Protein AF-0000000079855474 (afdb_homodimer)

Structure (mmCIF, N/CA/C/O backbone):
data_AF-0000000079855474-model_v1
#
loop_
_entity.id
_entity.type
_entity.pdbx_description
1 polymer 'SMI1/KNR4 family protein'
#
loop_
_atom_site.group_PDB
_atom_site.id
_atom_site.type_symbol
_atom_site.label_atom_id
_atom_site.label_alt_id
_atom_site.label_comp_id
_atom_site.label_asym_id
_atom_site.label_entity_id
_atom_site.label_seq_id
_atom_site.pdbx_PDB_ins_code
_atom_site.Cartn_x
_atom_site.Cartn_y
_atom_site.Cartn_z
_atom_site.occupancy
_atom_site.B_iso_or_equiv
_atom_site.auth_seq_id
_atom_site.auth_comp_id
_atom_site.auth_asym_id
_atom_site.auth_atom_id
_atom_site.pdbx_PDB_model_num
ATOM 1 N N . MET A 1 1 ? -2.137 -2.479 -15.469 1 80.81 1 MET A N 1
ATOM 2 C CA . MET A 1 1 ? -2.5 -3.855 -15.789 1 80.81 1 MET A CA 1
ATOM 3 C C . MET A 1 1 ? -4.004 -3.984 -16 1 80.81 1 MET A C 1
ATOM 5 O O . MET A 1 1 ? -4.797 -3.471 -15.211 1 80.81 1 MET A O 1
ATOM 9 N N . ASN A 1 2 ? -4.406 -4.516 -17.141 1 87.62 2 ASN A N 1
ATOM 10 C CA . ASN A 1 2 ? -5.805 -4.824 -17.422 1 87.62 2 ASN A CA 1
ATOM 11 C C . ASN A 1 2 ? -6.152 -6.258 -17.031 1 87.62 2 ASN A C 1
ATOM 13 O O . ASN A 1 2 ? -5.77 -7.203 -17.719 1 87.62 2 ASN A O 1
ATOM 17 N N . ILE A 1 3 ? -6.941 -6.457 -15.977 1 91.62 3 ILE A N 1
ATOM 18 C CA . ILE A 1 3 ? -7.172 -7.754 -15.352 1 91.62 3 ILE A CA 1
ATOM 19 C C . ILE A 1 3 ? -8.047 -8.617 -16.266 1 91.62 3 ILE A C 1
ATOM 21 O O . ILE A 1 3 ? -7.832 -9.828 -16.375 1 91.62 3 ILE A O 1
ATOM 25 N N . GLU A 1 4 ? -9.031 -7.992 -16.812 1 88 4 GLU A N 1
ATOM 26 C CA . GLU A 1 4 ? -9.914 -8.742 -17.719 1 88 4 GLU A CA 1
ATOM 27 C C . GLU A 1 4 ? -9.141 -9.336 -18.875 1 88 4 GLU A C 1
ATOM 29 O O . GLU A 1 4 ? -9.336 -10.5 -19.234 1 88 4 GLU A O 1
ATOM 34 N N . ILE A 1 5 ? -8.297 -8.586 -19.422 1 87.69 5 ILE A N 1
ATOM 35 C CA . ILE A 1 5 ? -7.469 -9.047 -20.531 1 87.69 5 ILE A CA 1
ATOM 36 C C . ILE A 1 5 ? -6.516 -10.133 -20.047 1 87.69 5 ILE A C 1
ATOM 38 O O . ILE A 1 5 ? -6.328 -11.148 -20.719 1 87.69 5 ILE A O 1
ATOM 42 N N . LEU A 1 6 ? -5.949 -9.945 -18.875 1 92.06 6 LEU A N 1
ATOM 43 C CA . LEU A 1 6 ? -5.02 -10.914 -18.312 1 92.06 6 LEU A CA 1
ATOM 44 C C . LEU A 1 6 ? -5.719 -12.25 -18.062 1 92.06 6 LEU A C 1
ATOM 46 O O . LEU A 1 6 ? -5.176 -13.312 -18.391 1 92.06 6 LEU A O 1
ATOM 50 N N . GLU A 1 7 ? -6.91 -12.219 -17.531 1 92.25 7 GLU A N 1
ATOM 51 C CA . GLU A 1 7 ? -7.664 -13.438 -17.266 1 92.25 7 GLU A CA 1
ATOM 52 C C . GLU A 1 7 ? -7.898 -14.234 -18.547 1 92.25 7 GLU A C 1
ATOM 54 O O . GLU A 1 7 ? -7.797 -15.461 -18.562 1 92.25 7 GLU A O 1
ATOM 59 N N . LYS A 1 8 ? -8.203 -13.578 -19.625 1 89.56 8 LYS A N 1
ATOM 60 C CA . LYS A 1 8 ? -8.43 -14.219 -20.922 1 89.56 8 LYS A CA 1
ATOM 61 C C . LYS A 1 8 ? -7.137 -14.82 -21.453 1 89.56 8 LYS A C 1
ATOM 63 O O . LYS A 1 8 ? -7.137 -15.938 -21.984 1 89.56 8 LYS A O 1
ATOM 68 N N . LYS A 1 9 ? -6.059 -14.125 -21.25 1 92.12 9 LYS A N 1
ATOM 69 C CA . LYS A 1 9 ? -4.77 -14.555 -21.781 1 92.12 9 LYS A CA 1
ATOM 70 C C . LYS A 1 9 ? -4.23 -15.75 -21 1 92.12 9 LYS A C 1
ATOM 72 O O . LYS A 1 9 ? -3.469 -16.562 -21.547 1 92.12 9 LYS A O 1
ATOM 77 N N . LEU A 1 10 ? -4.559 -15.812 -19.75 1 92.19 10 LEU A N 1
ATOM 78 C CA . LEU A 1 10 ? -4.121 -16.938 -18.938 1 92.19 10 LEU A CA 1
ATOM 79 C C . LEU A 1 10 ? -4.613 -18.25 -19.516 1 92.19 10 LEU A C 1
ATOM 81 O O . LEU A 1 10 ? -3.928 -19.281 -19.422 1 92.19 10 LEU A O 1
ATOM 85 N N . GLY A 1 11 ? -5.816 -18.266 -20.062 1 87 11 GLY A N 1
ATOM 86 C CA . GLY A 1 11 ? -6.387 -19.453 -20.688 1 87 11 GLY A CA 1
ATOM 87 C C . GLY A 1 11 ? -6.734 -20.547 -19.688 1 87 11 GLY A C 1
ATOM 88 O O . GLY A 1 11 ? -6.582 -21.734 -19.984 1 87 11 GLY A O 1
ATOM 89 N N . ILE A 1 12 ? -6.969 -20.172 -18.453 1 88.81 12 ILE A N 1
ATOM 90 C CA . ILE A 1 12 ? -7.32 -21.141 -17.422 1 88.81 12 ILE A CA 1
ATOM 91 C C . ILE A 1 12 ? -8.82 -21.078 -17.141 1 88.81 12 ILE A C 1
ATOM 93 O O . ILE A 1 12 ? -9.32 -20.078 -16.641 1 88.81 12 ILE A O 1
ATOM 97 N N . ASP A 1 13 ? -9.422 -22.141 -17.5 1 84.5 13 ASP A N 1
ATOM 98 C CA . ASP A 1 13 ? -10.875 -22.172 -17.328 1 84.5 13 ASP A CA 1
ATOM 99 C C . ASP A 1 13 ? -11.266 -22.078 -15.859 1 84.5 13 ASP A C 1
ATOM 101 O O . ASP A 1 13 ? -10.688 -22.766 -15.016 1 84.5 13 ASP A O 1
ATOM 105 N N . GLY A 1 14 ? -12.133 -21.156 -15.57 1 84.5 14 GLY A N 1
ATOM 106 C CA . GLY A 1 14 ? -12.719 -21.094 -14.242 1 84.5 14 GLY A CA 1
ATOM 107 C C . GLY A 1 14 ? -11.977 -20.172 -13.305 1 84.5 14 GLY A C 1
ATOM 108 O O . GLY A 1 14 ? -12.422 -19.922 -12.18 1 84.5 14 GLY A O 1
ATOM 109 N N . PHE A 1 15 ? -10.891 -19.719 -13.742 1 92.88 15 PHE A N 1
ATOM 110 C CA . PHE A 1 15 ? -10.133 -18.859 -12.828 1 92.88 15 PHE A CA 1
ATOM 111 C C . PHE A 1 15 ? -10.523 -17.391 -13.016 1 92.88 15 PHE A C 1
ATOM 113 O O . PHE A 1 15 ? -10.602 -16.906 -14.141 1 92.88 15 PHE A O 1
ATOM 120 N N . GLN A 1 16 ? -10.805 -16.797 -11.898 1 94.5 16 GLN A N 1
ATOM 121 C CA . GLN A 1 16 ? -10.992 -15.344 -11.812 1 94.5 16 GLN A CA 1
ATOM 122 C C . GLN A 1 16 ? -10.203 -14.758 -10.656 1 94.5 16 GLN A C 1
ATOM 124 O O . GLN A 1 16 ? -10.148 -15.344 -9.57 1 94.5 16 GLN A O 1
ATOM 129 N N . TYR A 1 17 ? -9.586 -13.68 -10.945 1 96.75 17 TYR A N 1
ATOM 130 C CA . TYR A 1 17 ? -8.898 -13.008 -9.852 1 96.75 17 TYR A CA 1
ATOM 131 C C . TYR A 1 17 ? -9.883 -12.547 -8.781 1 96.75 17 TYR A C 1
ATOM 133 O O . TYR A 1 17 ? -10.984 -12.086 -9.102 1 96.75 17 TYR A O 1
ATOM 141 N N . PRO A 1 18 ? -9.469 -12.688 -7.535 1 97.25 18 PRO A N 1
ATOM 142 C CA . PRO A 1 18 ? -10.344 -12.195 -6.473 1 97.25 18 PRO A CA 1
ATOM 143 C C . PRO A 1 18 ? -10.547 -10.688 -6.523 1 97.25 18 PRO A C 1
ATOM 145 O O . PRO A 1 18 ? -9.648 -9.953 -6.965 1 97.25 18 PRO A O 1
ATOM 148 N N . ASP A 1 19 ? -11.688 -10.188 -6.004 1 97.31 19 ASP A N 1
ATOM 149 C CA . ASP A 1 19 ? -12.016 -8.766 -5.961 1 97.31 19 ASP A CA 1
ATOM 150 C C . ASP A 1 19 ? -10.961 -7.988 -5.176 1 97.31 19 ASP A C 1
ATOM 152 O O . ASP A 1 19 ? -10.672 -6.832 -5.496 1 97.31 19 ASP A O 1
ATOM 156 N N . SER A 1 20 ? -10.453 -8.594 -4.156 1 98.38 20 SER A N 1
ATOM 157 C CA . SER A 1 20 ? -9.438 -7.953 -3.328 1 98.38 20 SER A CA 1
ATOM 158 C C . SER A 1 20 ? -8.195 -7.613 -4.145 1 98.38 20 SER A C 1
ATOM 160 O O . SER A 1 20 ? -7.664 -6.504 -4.051 1 98.38 20 SER A O 1
ATOM 162 N N . PHE A 1 21 ? -7.77 -8.547 -4.992 1 98.5 21 PHE A N 1
ATOM 163 C CA . PHE A 1 21 ? -6.621 -8.32 -5.859 1 98.5 21 PHE A CA 1
ATOM 164 C C . PHE A 1 21 ? -6.918 -7.211 -6.867 1 98.5 21 PHE A C 1
ATOM 166 O O . PHE A 1 21 ? -6.102 -6.309 -7.059 1 98.5 21 PHE A O 1
ATOM 173 N N . ILE A 1 22 ? -8.039 -7.297 -7.461 1 98 22 ILE A N 1
ATOM 174 C CA . ILE A 1 22 ? -8.438 -6.312 -8.461 1 98 22 ILE A CA 1
ATOM 175 C C . ILE A 1 22 ? -8.461 -4.922 -7.832 1 98 22 ILE A C 1
ATOM 177 O O . ILE A 1 22 ? -7.988 -3.953 -8.43 1 98 22 ILE A O 1
ATOM 181 N N . LYS A 1 23 ? -8.984 -4.832 -6.621 1 98.25 23 LYS A N 1
ATOM 182 C CA . LYS A 1 23 ? -9.031 -3.559 -5.91 1 98.25 23 LYS A CA 1
ATOM 183 C C . LYS A 1 23 ? -7.633 -2.996 -5.691 1 98.25 23 LYS A C 1
ATOM 185 O O . LYS A 1 23 ? -7.398 -1.805 -5.902 1 98.25 23 LYS A O 1
ATOM 190 N N . ALA A 1 24 ? -6.699 -3.826 -5.277 1 98.31 24 ALA A N 1
ATOM 191 C CA . ALA A 1 24 ? -5.328 -3.383 -5.047 1 98.31 24 ALA A CA 1
ATOM 192 C C . ALA A 1 24 ? -4.703 -2.834 -6.328 1 98.31 24 ALA A C 1
ATOM 194 O O . ALA A 1 24 ? -3.973 -1.844 -6.297 1 98.31 24 ALA A O 1
ATOM 195 N N . ILE A 1 25 ? -4.992 -3.465 -7.469 1 98 25 ILE A N 1
ATOM 196 C CA . ILE A 1 25 ? -4.496 -3.004 -8.758 1 98 25 ILE A CA 1
ATOM 197 C C . ILE A 1 25 ? -5.094 -1.637 -9.086 1 98 25 ILE A C 1
ATOM 199 O O . ILE A 1 25 ? -4.387 -0.737 -9.547 1 98 25 ILE A O 1
ATOM 203 N N . GLU A 1 26 ? -6.344 -1.48 -8.859 1 97.62 26 GLU A N 1
ATOM 204 C CA . GLU A 1 26 ? -7.023 -0.212 -9.094 1 97.62 26 GLU A CA 1
ATOM 205 C C . GLU A 1 26 ? -6.395 0.914 -8.281 1 97.62 26 GLU A C 1
ATOM 207 O O . GLU A 1 26 ? -6.309 2.053 -8.742 1 97.62 26 GLU A O 1
ATOM 212 N N . LEU A 1 27 ? -6.02 0.602 -7.117 1 98 27 LEU A N 1
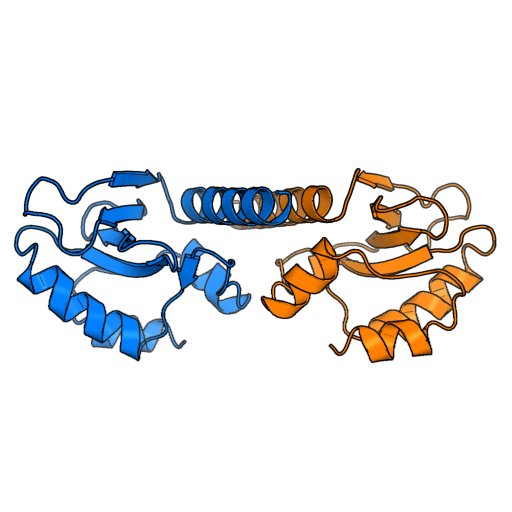ATOM 213 C CA . LEU A 1 27 ? -5.441 1.585 -6.207 1 98 27 LEU A CA 1
ATOM 214 C C . LEU A 1 27 ? -3.955 1.776 -6.48 1 98 27 LEU A C 1
ATOM 216 O O . LEU A 1 27 ? -3.303 2.609 -5.848 1 98 27 LEU A O 1
ATOM 220 N N . ASN A 1 28 ? -3.414 1.032 -7.379 1 97.81 28 ASN A N 1
ATOM 221 C CA . ASN A 1 28 ? -2.021 1.103 -7.809 1 97.81 28 ASN A CA 1
ATOM 222 C C . ASN A 1 28 ? -1.067 0.69 -6.691 1 97.81 28 ASN A C 1
ATOM 224 O O . ASN A 1 28 ? -0.002 1.286 -6.527 1 97.81 28 ASN A O 1
ATOM 228 N N . LEU A 1 29 ? -1.482 -0.24 -5.859 1 98.31 29 LEU A N 1
ATOM 229 C CA . LEU A 1 29 ? -0.64 -0.848 -4.836 1 98.31 29 LEU A CA 1
ATOM 230 C C . LEU A 1 29 ? 0.184 -1.991 -5.418 1 98.31 29 LEU A C 1
ATOM 232 O O . LEU A 1 29 ? -0.207 -3.156 -5.32 1 98.31 29 LEU A O 1
ATOM 236 N N . LEU A 1 30 ? 1.38 -1.642 -5.941 1 98.25 30 LEU A N 1
ATOM 237 C CA . LEU A 1 30 ? 2.076 -2.594 -6.801 1 98.25 30 LEU A CA 1
ATOM 238 C C . LEU A 1 30 ? 3.473 -2.891 -6.266 1 98.25 30 LEU A C 1
ATOM 240 O O . LEU A 1 30 ? 4.082 -3.895 -6.637 1 98.25 30 LEU A O 1
ATOM 244 N N . ASP A 1 31 ? 4.016 -2.002 -5.531 1 98.62 31 ASP A N 1
ATOM 245 C CA . ASP A 1 31 ? 5.41 -2.074 -5.109 1 98.62 31 ASP A CA 1
ATOM 246 C C . ASP A 1 31 ? 5.535 -1.915 -3.596 1 98.62 31 ASP A C 1
ATOM 248 O O . ASP A 1 31 ? 5.246 -0.847 -3.053 1 98.62 31 ASP A O 1
ATOM 252 N N . PHE A 1 32 ? 6.027 -2.998 -2.941 1 98.5 32 PHE A N 1
ATOM 253 C CA . PHE A 1 32 ? 6.133 -3.004 -1.487 1 98.5 32 PHE A CA 1
ATOM 254 C C . PHE A 1 32 ? 7.578 -3.209 -1.051 1 98.5 32 PHE A C 1
ATOM 256 O O . PHE A 1 32 ? 7.84 -3.768 0.017 1 98.5 32 PHE A O 1
ATOM 263 N N . ASP A 1 33 ? 8.555 -2.75 -1.887 1 97.94 33 ASP A N 1
ATOM 264 C CA . ASP A 1 33 ? 10 -2.766 -1.656 1 97.94 33 ASP A CA 1
ATOM 265 C C . ASP A 1 33 ? 10.555 -4.184 -1.751 1 97.94 33 ASP A C 1
ATOM 267 O O . ASP A 1 33 ? 11.453 -4.453 -2.551 1 97.94 33 ASP A O 1
ATOM 271 N N . LEU A 1 34 ? 9.945 -5.141 -1.093 1 98.12 34 LEU A N 1
ATOM 272 C CA . LEU A 1 34 ? 10.352 -6.539 -1.152 1 98.12 34 LEU A CA 1
ATOM 273 C C . LEU A 1 34 ? 9.484 -7.32 -2.129 1 98.12 34 LEU A C 1
ATOM 275 O O . LEU A 1 34 ? 9.992 -8.117 -2.92 1 98.12 34 LEU A O 1
ATOM 279 N N . TRP A 1 35 ? 8.219 -7.145 -2.107 1 98.75 35 TRP A N 1
ATOM 280 C CA . TRP A 1 35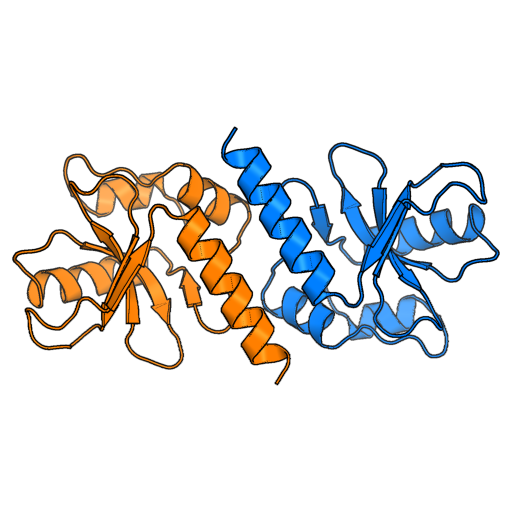 ? 7.258 -7.777 -3.006 1 98.75 35 TRP A CA 1
ATOM 281 C C . TRP A 1 35 ? 6.828 -6.816 -4.109 1 98.75 35 TRP A C 1
ATOM 283 O O . TRP A 1 35 ? 6.594 -5.633 -3.854 1 98.75 35 TRP A O 1
ATOM 293 N N . TYR A 1 36 ? 6.73 -7.312 -5.309 1 98.62 36 TYR A N 1
ATOM 294 C CA . TYR A 1 36 ? 6.285 -6.539 -6.461 1 98.62 36 TYR A CA 1
ATOM 295 C C . TYR A 1 36 ? 5.188 -7.277 -7.223 1 98.62 36 TYR A C 1
ATOM 297 O O . TYR A 1 36 ? 5.363 -8.43 -7.617 1 98.62 36 TYR A O 1
ATOM 305 N N . ILE A 1 37 ? 4.094 -6.609 -7.344 1 98.69 37 ILE A N 1
ATOM 306 C CA . ILE A 1 37 ? 3.074 -7.156 -8.234 1 98.69 37 ILE A CA 1
ATOM 307 C C . ILE A 1 37 ? 3.559 -7.094 -9.68 1 98.69 37 ILE A C 1
ATOM 309 O O . ILE A 1 37 ? 3.988 -6.035 -10.148 1 98.69 37 ILE A O 1
ATOM 313 N N . MET A 1 38 ? 3.459 -8.188 -10.297 1 98.12 38 MET A N 1
ATOM 314 C CA . MET A 1 38 ? 4.008 -8.289 -11.648 1 98.12 38 MET A CA 1
ATOM 315 C C . MET A 1 38 ? 3.02 -7.746 -12.672 1 98.12 38 MET A C 1
ATOM 317 O O . MET A 1 38 ? 1.807 -7.809 -12.469 1 98.12 38 MET A O 1
ATOM 321 N N . ASP A 1 39 ? 3.596 -7.191 -13.711 1 96.94 39 ASP A N 1
ATOM 322 C CA . ASP A 1 39 ? 2.721 -6.785 -14.812 1 96.94 39 ASP A CA 1
ATOM 323 C C . ASP A 1 39 ? 2.33 -7.98 -15.672 1 96.94 39 ASP A C 1
ATOM 325 O O . ASP A 1 39 ? 2.754 -9.109 -15.414 1 96.94 39 ASP A O 1
ATOM 329 N N . GLU A 1 40 ? 1.512 -7.734 -16.656 1 96.31 40 GLU A N 1
ATOM 330 C CA . GLU A 1 40 ? 0.918 -8.797 -17.469 1 96.31 40 GLU A CA 1
ATOM 331 C C . GLU A 1 40 ? 1.994 -9.656 -18.125 1 96.31 40 GLU A C 1
ATOM 333 O O . GLU A 1 40 ? 1.948 -10.883 -18.047 1 96.31 40 GLU A O 1
ATOM 338 N N . GLU A 1 41 ? 2.961 -9.016 -18.766 1 96.62 41 GLU A N 1
ATOM 339 C CA . GLU A 1 41 ? 4.012 -9.742 -19.469 1 96.62 41 GLU A CA 1
ATOM 340 C C . GLU A 1 41 ? 4.797 -10.641 -18.516 1 96.62 41 GLU A C 1
ATOM 342 O O . GLU A 1 41 ? 5.074 -11.797 -18.844 1 96.62 41 GLU A O 1
ATOM 347 N N . ARG A 1 42 ? 5.148 -10.156 -17.391 1 97.06 42 ARG A N 1
ATOM 348 C CA . ARG A 1 42 ? 5.906 -10.914 -16.406 1 97.06 42 ARG A CA 1
ATOM 349 C C . ARG A 1 42 ? 5.086 -12.078 -15.859 1 97.06 42 ARG A C 1
ATOM 351 O O . ARG A 1 42 ? 5.609 -13.172 -15.648 1 97.06 42 ARG A O 1
ATOM 358 N N . VAL A 1 43 ? 3.781 -11.82 -15.625 1 97.81 43 VAL A N 1
ATOM 359 C CA . VAL A 1 43 ? 2.898 -12.875 -15.133 1 97.81 43 VAL A CA 1
ATOM 360 C C . VAL A 1 43 ? 2.852 -14.023 -16.125 1 97.81 43 VAL A C 1
ATOM 362 O O . VAL A 1 43 ? 3.018 -15.188 -15.758 1 97.81 43 VAL A O 1
ATOM 365 N N . LEU A 1 44 ? 2.664 -13.719 -17.422 1 97 44 LEU A N 1
ATOM 366 C CA . LEU A 1 44 ? 2.537 -14.75 -18.438 1 97 44 LEU A CA 1
ATOM 367 C C . LEU A 1 44 ? 3.838 -15.531 -18.594 1 97 44 LEU A C 1
ATOM 369 O O . LEU A 1 44 ? 3.818 -16.75 -18.734 1 97 44 LEU A O 1
ATOM 373 N N . ASN A 1 45 ? 4.891 -14.82 -18.531 1 97.31 45 ASN A N 1
ATOM 374 C CA . ASN A 1 45 ? 6.191 -15.484 -18.594 1 97.31 45 ASN A CA 1
ATOM 375 C C . ASN A 1 45 ? 6.414 -16.391 -17.391 1 97.31 45 ASN A C 1
ATOM 377 O O . ASN A 1 45 ? 6.875 -17.531 -17.547 1 97.31 45 ASN A O 1
ATOM 381 N N . ARG A 1 46 ? 6.102 -15.875 -16.219 1 97.75 46 ARG A N 1
ATOM 382 C CA . ARG A 1 46 ? 6.285 -16.656 -15.008 1 97.75 46 ARG A CA 1
ATOM 383 C C . ARG A 1 46 ? 5.355 -17.859 -14.984 1 97.75 46 ARG A C 1
ATOM 385 O O . ARG A 1 46 ? 5.723 -18.938 -14.5 1 97.75 46 ARG A O 1
ATOM 392 N N . LEU A 1 47 ? 4.176 -17.703 -15.461 1 97.5 47 LEU A N 1
ATOM 393 C CA . LEU A 1 47 ? 3.201 -18.781 -15.531 1 97.5 47 LEU A CA 1
ATOM 394 C C . LEU A 1 47 ? 3.748 -19.953 -16.344 1 97.5 47 LEU A C 1
ATOM 396 O O . LEU A 1 47 ? 3.625 -21.109 -15.922 1 97.5 47 LEU A O 1
ATOM 400 N N . LYS A 1 48 ? 4.316 -19.672 -17.5 1 97.06 48 LYS A N 1
ATOM 401 C CA . LYS A 1 48 ? 4.926 -20.734 -18.312 1 97.06 48 LYS A CA 1
ATOM 402 C C . LYS A 1 48 ? 5.949 -21.516 -17.5 1 97.06 48 LYS A C 1
ATOM 404 O O . LYS A 1 48 ? 5.934 -22.75 -17.516 1 97.06 48 LYS A O 1
ATOM 409 N N . GLY A 1 49 ? 6.773 -20.797 -16.812 1 97.19 49 GLY A N 1
ATOM 410 C CA . GLY A 1 49 ? 7.809 -21.438 -16 1 97.19 49 GLY A CA 1
ATOM 411 C C . GLY A 1 49 ? 7.25 -22.281 -14.875 1 97.19 49 GLY A C 1
ATOM 412 O O . GLY A 1 49 ? 7.656 -23.438 -14.695 1 97.19 49 GLY A O 1
ATOM 413 N N . VAL A 1 50 ? 6.379 -21.75 -14.117 1 97.5 50 VAL A N 1
ATOM 414 C CA . VAL A 1 50 ? 5.828 -22.438 -12.953 1 97.5 50 VAL A CA 1
ATOM 415 C C . VAL A 1 50 ? 5.035 -23.656 -13.406 1 97.5 50 VAL A C 1
ATOM 417 O O . VAL A 1 50 ? 5.027 -24.688 -12.719 1 97.5 50 VAL A O 1
ATOM 420 N N . THR A 1 51 ? 4.332 -23.562 -14.602 1 96.56 51 THR A N 1
ATOM 421 C CA . THR A 1 51 ? 3.59 -24.688 -15.141 1 96.56 51 THR A CA 1
ATOM 422 C C . THR A 1 51 ? 4.531 -25.828 -15.5 1 96.56 51 THR A C 1
ATOM 424 O O . THR A 1 51 ? 4.207 -27 -15.281 1 96.56 51 THR A O 1
ATOM 427 N N . GLU A 1 52 ? 5.617 -25.5 -16 1 97.44 52 GLU A N 1
ATOM 428 C CA . GLU A 1 52 ? 6.609 -26.5 -16.375 1 97.44 52 GLU A CA 1
ATOM 429 C C . GLU A 1 52 ? 7.23 -27.141 -15.133 1 97.44 52 GLU A C 1
ATOM 431 O O . GLU A 1 52 ? 7.41 -28.359 -15.078 1 97.44 52 GLU A O 1
ATOM 436 N N . ARG A 1 53 ? 7.586 -26.391 -14.164 1 97.81 53 ARG A N 1
ATOM 437 C CA . ARG A 1 53 ? 8.297 -26.859 -12.984 1 97.81 53 ARG A CA 1
ATOM 438 C C . ARG A 1 53 ? 7.363 -27.594 -12.039 1 97.81 53 ARG A C 1
ATOM 440 O O . ARG A 1 53 ? 7.773 -28.562 -11.375 1 97.81 53 ARG A O 1
ATOM 447 N N . TYR A 1 54 ? 6.121 -27.141 -11.945 1 98.06 54 TYR A N 1
ATOM 448 C CA . TYR A 1 54 ? 5.133 -27.734 -11.055 1 98.06 54 TYR A CA 1
ATOM 449 C C . TYR A 1 54 ? 3.871 -28.125 -11.812 1 98.06 54 TYR A C 1
ATOM 451 O O . TYR A 1 54 ? 2.791 -27.578 -11.555 1 98.06 54 TYR A O 1
ATOM 459 N N . PRO A 1 55 ? 3.961 -29.125 -12.609 1 96.75 55 PRO A N 1
ATOM 460 C CA . PRO A 1 55 ? 2.861 -29.469 -13.508 1 96.75 55 PRO A CA 1
ATOM 461 C C . PRO A 1 55 ? 1.637 -30 -12.773 1 96.75 55 PRO A C 1
ATOM 463 O O . PRO A 1 55 ? 0.533 -30 -13.328 1 96.75 55 PRO A O 1
ATOM 466 N N . ASN A 1 56 ? 1.786 -30.438 -11.586 1 96.12 56 ASN A N 1
ATOM 467 C CA . ASN A 1 56 ? 0.668 -31 -10.836 1 96.12 56 ASN A CA 1
ATOM 468 C C . ASN A 1 56 ? -0.068 -29.922 -10.039 1 96.12 56 ASN A C 1
ATOM 470 O O . ASN A 1 56 ? -1.044 -30.219 -9.344 1 96.12 56 ASN A O 1
ATOM 474 N N . ARG A 1 57 ? 0.38 -28.75 -10.141 1 96.56 57 ARG A N 1
ATOM 475 C CA . ARG A 1 57 ? -0.274 -27.594 -9.516 1 96.56 57 ARG A CA 1
ATOM 476 C C . ARG A 1 57 ? -0.73 -26.594 -10.562 1 96.56 57 ARG A C 1
ATOM 478 O O . ARG A 1 57 ? -0.054 -26.391 -11.578 1 96.56 57 ARG A O 1
ATOM 485 N N . ASN A 1 58 ? -1.85 -25.953 -10.344 1 96.25 58 ASN A N 1
ATOM 486 C CA . ASN A 1 58 ? -2.35 -24.906 -11.211 1 96.25 58 ASN A CA 1
ATOM 487 C C . ASN A 1 58 ? -2.162 -23.531 -10.594 1 96.25 58 ASN A C 1
ATOM 489 O O . ASN A 1 58 ? -3.131 -22.891 -10.172 1 96.25 58 ASN A O 1
ATOM 493 N N . LEU A 1 59 ? -0.948 -23.125 -10.555 1 97.88 59 LEU A N 1
ATOM 494 C CA . LEU A 1 59 ? -0.537 -21.875 -9.906 1 97.88 59 LEU A CA 1
ATOM 495 C C . LEU A 1 59 ? -0.654 -20.703 -10.867 1 97.88 59 LEU A C 1
ATOM 497 O O . LEU A 1 59 ? -0.301 -20.812 -12.047 1 97.88 59 LEU A O 1
ATOM 501 N N . ILE A 1 60 ? -1.179 -19.656 -10.375 1 98.06 60 ILE A N 1
ATOM 502 C CA . ILE A 1 60 ? -1.271 -18.391 -11.102 1 98.06 60 ILE A CA 1
ATOM 503 C C . ILE A 1 60 ? -0.47 -17.312 -10.375 1 98.06 60 ILE A C 1
ATOM 505 O O . ILE A 1 60 ? -0.972 -16.688 -9.438 1 98.06 60 ILE A O 1
ATOM 509 N N . PRO A 1 61 ? 0.757 -17.031 -10.789 1 98.44 61 PRO A N 1
ATOM 510 C CA . PRO A 1 61 ? 1.59 -16.047 -10.094 1 98.44 61 PRO A CA 1
ATOM 511 C C . PRO A 1 61 ? 1.08 -14.625 -10.266 1 98.44 61 PRO A C 1
ATOM 513 O O . PRO A 1 61 ? 0.521 -14.281 -11.312 1 98.44 61 PRO A O 1
ATOM 516 N N . PHE A 1 62 ? 1.26 -13.836 -9.203 1 98.69 62 PHE A N 1
ATOM 517 C CA . PHE A 1 62 ? 0.838 -12.445 -9.359 1 98.69 62 PHE A CA 1
ATOM 518 C C . PHE A 1 62 ? 1.881 -11.492 -8.789 1 98.69 62 PHE A C 1
ATOM 520 O O . PHE A 1 62 ? 1.884 -10.305 -9.102 1 98.69 62 PHE A O 1
ATOM 527 N N . ALA A 1 63 ? 2.785 -11.961 -7.895 1 98.88 63 ALA A N 1
ATOM 528 C CA . ALA A 1 63 ? 3.803 -11.109 -7.289 1 98.88 63 ALA A CA 1
ATOM 529 C C . ALA A 1 63 ? 5.102 -11.875 -7.062 1 98.88 63 ALA A C 1
ATOM 531 O O . ALA A 1 63 ? 5.086 -13.102 -6.922 1 98.88 63 ALA A O 1
ATOM 532 N N . ARG A 1 64 ? 6.164 -11.125 -7.055 1 98.69 64 ARG A N 1
ATOM 533 C CA . ARG A 1 64 ? 7.465 -11.742 -6.82 1 98.69 64 ARG A CA 1
ATOM 534 C C . ARG A 1 64 ? 8.258 -10.969 -5.777 1 98.69 64 ARG A C 1
ATOM 536 O O . ARG A 1 64 ? 8.109 -9.75 -5.656 1 98.69 64 ARG A O 1
ATOM 543 N N . ARG A 1 65 ? 9.109 -11.734 -5.094 1 97.44 65 ARG A N 1
ATOM 544 C CA . ARG A 1 65 ? 10.055 -11.109 -4.176 1 97.44 65 ARG A CA 1
ATOM 545 C C . ARG A 1 65 ? 11.305 -10.633 -4.91 1 97.44 65 ARG A C 1
ATOM 547 O O . ARG A 1 65 ? 11.734 -11.266 -5.879 1 97.44 65 ARG A O 1
ATOM 554 N N . ASP A 1 66 ? 11.891 -9.602 -4.34 1 95.69 66 ASP A N 1
ATOM 555 C CA . ASP A 1 66 ? 13.125 -9.062 -4.91 1 95.69 66 ASP A CA 1
ATOM 556 C C . ASP A 1 66 ? 14.352 -9.711 -4.277 1 95.69 66 ASP A C 1
ATOM 558 O O . ASP A 1 66 ? 15.398 -9.828 -4.922 1 95.69 66 ASP A O 1
ATOM 562 N N . ASP A 1 67 ? 14.305 -10.109 -3.1 1 96.81 67 ASP A N 1
ATOM 563 C CA . ASP A 1 67 ? 15.492 -10.516 -2.348 1 96.81 67 ASP A CA 1
ATOM 564 C C . ASP A 1 67 ? 15.664 -12.031 -2.359 1 96.81 67 ASP A C 1
ATOM 566 O O . ASP A 1 67 ? 16.656 -12.555 -1.849 1 96.81 67 ASP A O 1
ATOM 570 N N . ASN A 1 68 ? 14.75 -12.773 -2.838 1 97.5 68 ASN A N 1
ATOM 571 C CA . ASN A 1 68 ? 14.852 -14.219 -3.045 1 97.5 68 ASN A CA 1
ATOM 572 C C . ASN A 1 68 ? 13.953 -14.68 -4.191 1 97.5 68 ASN A C 1
ATOM 574 O O . ASN A 1 68 ? 13.43 -13.859 -4.945 1 97.5 68 ASN A O 1
ATO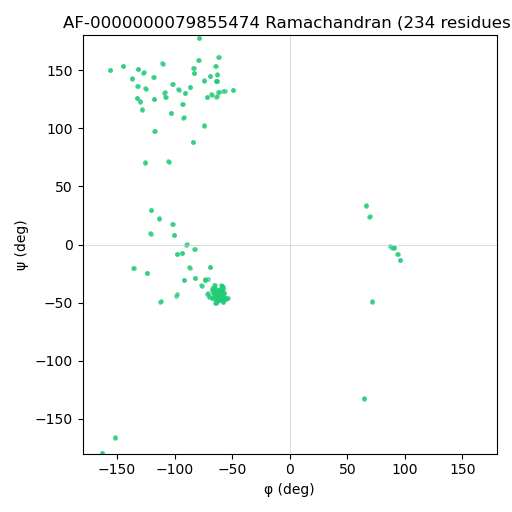M 578 N N . ASP A 1 69 ? 13.719 -16 -4.336 1 97.88 69 ASP A N 1
ATOM 579 C CA . ASP A 1 69 ? 13.023 -16.531 -5.508 1 97.88 69 ASP A CA 1
ATOM 580 C C . ASP A 1 69 ? 11.562 -16.859 -5.184 1 97.88 69 ASP A C 1
ATOM 582 O O . ASP A 1 69 ? 10.93 -17.641 -5.891 1 97.88 69 ASP A O 1
ATOM 586 N N . ASP A 1 70 ? 11.047 -16.312 -4.094 1 98.62 70 ASP A N 1
ATOM 587 C CA . ASP A 1 70 ? 9.656 -16.578 -3.754 1 98.62 70 ASP A CA 1
ATOM 588 C C . ASP A 1 70 ? 8.711 -15.805 -4.668 1 98.62 70 ASP A C 1
ATOM 590 O O . ASP A 1 70 ? 8.969 -14.648 -5.004 1 98.62 70 ASP A O 1
ATOM 594 N N . ILE A 1 71 ? 7.648 -16.422 -5.039 1 98.88 71 ILE A N 1
ATOM 595 C CA . ILE A 1 71 ? 6.555 -15.789 -5.77 1 98.88 71 ILE A CA 1
ATOM 596 C C . ILE A 1 71 ? 5.234 -16.047 -5.043 1 98.88 71 ILE A C 1
ATOM 598 O O . ILE A 1 71 ? 5.094 -17.047 -4.332 1 98.88 71 ILE A O 1
ATOM 602 N N . ALA A 1 72 ? 4.352 -15.133 -5.125 1 98.94 72 ALA A N 1
ATOM 603 C CA . ALA A 1 72 ? 2.986 -15.289 -4.625 1 98.94 72 ALA A CA 1
ATOM 604 C C . ALA A 1 72 ? 2.035 -15.703 -5.746 1 98.94 72 ALA A C 1
ATOM 606 O O . ALA A 1 72 ? 2.043 -15.102 -6.824 1 98.94 72 ALA A O 1
ATOM 607 N N . CYS A 1 73 ? 1.227 -16.688 -5.473 1 98.88 73 CYS A N 1
ATOM 608 C CA . CYS A 1 73 ? 0.355 -17.25 -6.492 1 98.88 73 CYS A CA 1
ATOM 609 C C . CYS A 1 73 ? -1.043 -17.5 -5.938 1 98.88 73 CYS A C 1
ATOM 611 O O . CYS A 1 73 ? -1.197 -17.875 -4.773 1 98.88 73 CYS A O 1
ATOM 613 N N . PHE A 1 74 ? -1.978 -17.281 -6.762 1 98.62 74 PHE A N 1
ATOM 614 C CA . PHE A 1 74 ? -3.229 -18 -6.59 1 98.62 74 PHE A CA 1
ATOM 615 C C . PHE A 1 74 ? -3.107 -19.422 -7.141 1 98.62 74 PHE A C 1
ATOM 617 O O . PHE A 1 74 ? -2.178 -19.719 -7.891 1 98.62 74 PHE A O 1
ATOM 624 N N . GLU A 1 75 ? -3.975 -20.297 -6.68 1 97.62 75 GLU A N 1
ATOM 625 C CA . GLU A 1 75 ? -4.023 -21.656 -7.199 1 97.62 75 GLU A CA 1
ATOM 626 C C . GLU A 1 75 ? -5.453 -22.078 -7.52 1 97.62 75 GLU A C 1
ATOM 628 O O . GLU A 1 75 ? -6.348 -21.953 -6.68 1 97.62 75 GLU A O 1
ATOM 633 N N . VAL A 1 76 ? -5.637 -22.516 -8.758 1 96.06 76 VAL A N 1
ATOM 634 C CA . VAL A 1 76 ? -6.965 -22.922 -9.203 1 96.06 76 VAL A CA 1
ATOM 635 C C . VAL A 1 76 ? -7.508 -24.016 -8.281 1 96.06 76 VAL A C 1
ATOM 637 O O . VAL A 1 76 ? -6.801 -24.969 -7.949 1 96.06 76 VAL A O 1
ATOM 640 N N . GLY A 1 77 ? -8.719 -23.797 -7.879 1 94.12 77 GLY A N 1
ATOM 641 C CA . GLY A 1 77 ? -9.359 -24.797 -7.047 1 94.12 77 GLY A CA 1
ATOM 642 C C . GLY A 1 77 ? -9.141 -24.562 -5.562 1 94.12 77 GLY A C 1
ATOM 643 O O . GLY A 1 77 ? -9.68 -25.297 -4.73 1 94.12 77 GLY A O 1
ATOM 644 N N . LYS A 1 78 ? -8.414 -23.609 -5.152 1 95.88 78 LYS A N 1
ATOM 645 C CA . LYS A 1 78 ? -8.133 -23.375 -3.74 1 95.88 78 LYS A CA 1
ATOM 646 C C . LYS A 1 78 ? -8.766 -22.062 -3.27 1 95.88 78 LYS A C 1
ATOM 648 O O . LYS A 1 78 ? -8.281 -21.438 -2.322 1 95.88 78 LYS A O 1
ATOM 653 N N . GLY A 1 79 ? -9.812 -21.609 -3.996 1 95.19 79 GLY A N 1
ATOM 654 C CA . GLY A 1 79 ? -10.5 -20.391 -3.598 1 95.19 79 GLY A CA 1
ATOM 655 C C . GLY A 1 79 ? -9.617 -19.156 -3.686 1 95.19 79 GLY A C 1
ATOM 656 O O . GLY A 1 79 ? -8.961 -18.922 -4.703 1 95.19 79 GLY A O 1
ATOM 657 N N . GLU A 1 80 ? -9.648 -18.359 -2.592 1 97 80 GLU A N 1
ATOM 658 C CA . GLU A 1 80 ? -8.938 -17.094 -2.629 1 97 80 GLU A CA 1
ATOM 659 C C . GLU A 1 80 ? -7.594 -17.188 -1.918 1 97 80 GLU A C 1
ATOM 661 O O . GLU A 1 80 ? -6.926 -16.172 -1.699 1 97 80 GLU A O 1
ATOM 666 N N . LYS A 1 81 ? -7.254 -18.344 -1.571 1 98.56 81 LYS A N 1
ATOM 667 C CA . LYS A 1 81 ? -6.008 -18.516 -0.833 1 98.56 81 LYS A CA 1
ATOM 668 C C . LYS A 1 81 ? -4.805 -18.094 -1.674 1 98.56 81 LYS A C 1
ATOM 670 O O . LYS A 1 81 ? -4.828 -18.219 -2.9 1 98.56 81 LYS A O 1
ATOM 675 N N . VAL A 1 82 ? -3.844 -17.578 -1.064 1 98.94 82 VAL A N 1
ATOM 676 C CA . VAL A 1 82 ? -2.586 -17.203 -1.7 1 98.94 82 VAL A CA 1
ATOM 677 C C . VAL A 1 82 ? -1.48 -18.156 -1.277 1 98.94 82 VAL A C 1
ATOM 679 O O . VAL A 1 82 ? -1.318 -18.453 -0.089 1 98.94 82 VAL A O 1
ATOM 682 N N . GLN A 1 83 ? -0.753 -18.641 -2.232 1 98.94 83 GLN A N 1
ATOM 683 C CA . GLN A 1 83 ? 0.357 -19.562 -2.012 1 98.94 83 GLN A CA 1
ATOM 684 C C . GLN A 1 83 ? 1.698 -18.875 -2.25 1 98.94 83 GLN A C 1
ATOM 686 O O . GLN A 1 83 ? 1.9 -18.25 -3.285 1 98.94 83 GLN A O 1
ATOM 691 N N . ILE A 1 84 ? 2.541 -18.984 -1.272 1 98.94 84 ILE A N 1
ATOM 692 C CA . ILE A 1 84 ? 3.92 -18.562 -1.482 1 98.94 84 ILE A CA 1
ATOM 693 C C . ILE A 1 84 ? 4.77 -19.75 -1.916 1 98.94 84 ILE A C 1
ATOM 695 O O . ILE A 1 84 ? 4.875 -20.734 -1.189 1 98.94 84 ILE A O 1
ATOM 699 N N . ILE A 1 85 ? 5.34 -19.594 -3.066 1 98.88 85 ILE A N 1
ATOM 700 C CA . ILE A 1 85 ? 6.082 -20.672 -3.705 1 98.88 85 ILE A CA 1
ATOM 701 C C . ILE A 1 85 ? 7.543 -20.266 -3.883 1 98.88 85 ILE A C 1
ATOM 703 O O . ILE A 1 85 ? 7.832 -19.156 -4.344 1 98.88 85 ILE A O 1
ATOM 707 N N . HIS A 1 86 ? 8.445 -21.078 -3.373 1 98.5 86 HIS A N 1
ATOM 708 C CA . HIS A 1 86 ? 9.844 -20.875 -3.74 1 98.5 86 HIS A CA 1
ATOM 709 C C . HIS A 1 86 ? 10.109 -21.344 -5.168 1 98.5 86 HIS A C 1
ATOM 711 O O . HIS A 1 86 ? 10.266 -22.531 -5.422 1 98.5 86 HIS A O 1
ATOM 717 N N . ASP A 1 87 ? 10.188 -20.328 -5.957 1 96.19 87 ASP A N 1
ATOM 718 C CA . ASP A 1 87 ? 10.383 -20.625 -7.371 1 96.19 87 ASP A CA 1
ATOM 719 C C . ASP A 1 87 ? 11.695 -21.359 -7.602 1 96.19 87 ASP A C 1
ATOM 721 O O . ASP A 1 87 ? 12.672 -21.141 -6.887 1 96.19 87 ASP A O 1
ATOM 725 N N . PHE A 1 88 ? 11.789 -22.438 -8.32 1 95.62 88 PHE A N 1
ATOM 726 C CA . PHE A 1 88 ? 12.922 -23.25 -8.766 1 95.62 88 PHE A CA 1
ATOM 727 C C . PHE A 1 88 ? 13.281 -24.297 -7.727 1 95.62 88 PHE A C 1
ATOM 729 O O . PHE A 1 88 ? 14.281 -25 -7.867 1 95.62 88 PHE A O 1
ATOM 736 N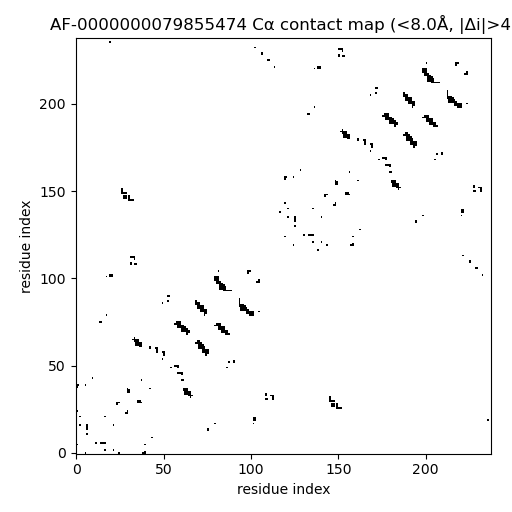 N . ALA A 1 89 ? 12.617 -24.328 -6.648 1 96.88 89 ALA A N 1
ATOM 737 C CA . ALA A 1 89 ? 12.781 -25.453 -5.742 1 96.88 89 ALA A CA 1
ATOM 738 C C . ALA A 1 89 ? 12.344 -26.766 -6.406 1 96.88 89 ALA A C 1
ATOM 740 O O . ALA A 1 89 ? 11.633 -26.75 -7.414 1 96.88 89 ALA A O 1
ATOM 741 N N . SER A 1 90 ? 12.828 -27.875 -5.801 1 96.94 90 SER A N 1
ATOM 742 C CA . SER A 1 90 ? 12.375 -29.172 -6.277 1 96.94 90 SER A CA 1
ATOM 743 C C . SER A 1 90 ? 10.875 -29.359 -6.051 1 96.94 90 SER A C 1
ATOM 745 O O . SER A 1 90 ? 10.336 -28.891 -5.043 1 96.94 90 SER A O 1
ATOM 747 N N . GLU A 1 91 ? 10.266 -30 -7.09 1 96.69 91 GLU A N 1
ATOM 748 C CA . GLU A 1 91 ? 8.844 -30.297 -6.953 1 96.69 91 GLU A CA 1
ATOM 749 C C . GLU A 1 91 ? 8.547 -30.969 -5.617 1 96.69 91 GLU A C 1
ATOM 751 O O . GLU A 1 91 ? 9.25 -31.906 -5.219 1 96.69 91 GLU A O 1
ATOM 756 N N . GLY A 1 92 ? 7.621 -30.547 -4.977 1 96.44 92 GLY A N 1
ATOM 757 C CA . GLY A 1 92 ? 7.258 -31.094 -3.68 1 96.44 92 GLY A CA 1
ATOM 758 C C . GLY A 1 92 ? 7.844 -30.312 -2.52 1 96.44 92 GLY A C 1
ATOM 759 O O . GLY A 1 92 ? 7.418 -3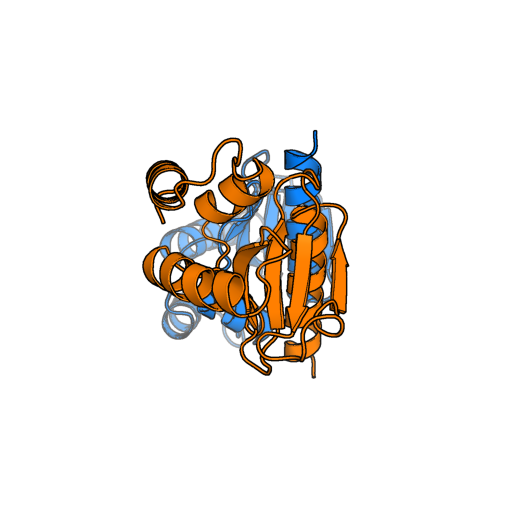0.484 -1.374 1 96.44 92 GLY A O 1
ATOM 760 N N . TYR A 1 93 ? 8.781 -29.438 -2.711 1 97.56 93 TYR A N 1
ATOM 761 C CA . TYR A 1 93 ? 9.461 -28.672 -1.668 1 97.56 93 TYR A CA 1
ATOM 762 C C . TYR A 1 93 ? 9.273 -27.172 -1.875 1 97.56 93 TYR A C 1
ATOM 764 O O . TYR A 1 93 ? 9.898 -26.359 -1.186 1 97.56 93 TYR A O 1
ATOM 772 N N . GLU A 1 94 ? 8.398 -26.75 -2.82 1 98.44 94 GLU A N 1
ATOM 773 C CA . GLU A 1 94 ? 8.312 -25.359 -3.254 1 98.44 94 GLU A CA 1
ATOM 774 C C . GLU A 1 94 ? 7.379 -24.547 -2.35 1 98.44 94 GLU A C 1
ATOM 776 O O . GLU A 1 94 ? 7.473 -23.328 -2.285 1 98.44 94 GLU A O 1
ATOM 781 N N . GLN A 1 95 ? 6.496 -25.25 -1.619 1 98.75 95 GLN A N 1
ATOM 782 C CA . GLN A 1 95 ? 5.516 -24.547 -0.806 1 98.75 95 GLN A CA 1
ATOM 783 C C . GLN A 1 95 ? 6.176 -23.891 0.407 1 98.75 95 GLN A C 1
ATOM 785 O O . GLN A 1 95 ? 6.863 -24.562 1.179 1 98.75 95 GLN A O 1
ATOM 790 N N . ARG A 1 96 ? 5.969 -22.594 0.604 1 98.44 96 ARG A N 1
ATOM 791 C CA . ARG A 1 96 ? 6.574 -21.875 1.721 1 98.44 96 ARG A CA 1
ATOM 792 C C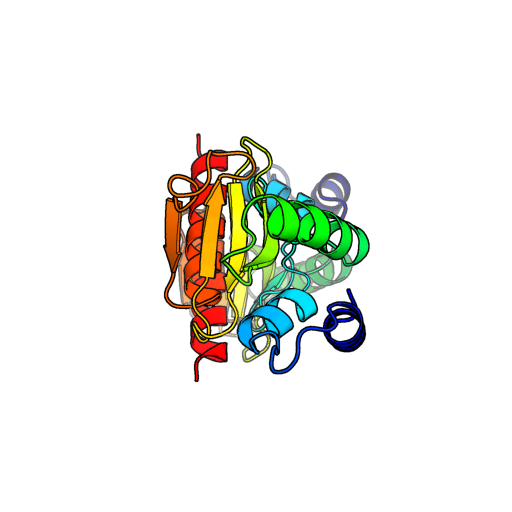 . ARG A 1 96 ? 5.516 -21.438 2.727 1 98.44 96 ARG A C 1
ATOM 794 O O . ARG A 1 96 ? 5.715 -21.547 3.938 1 98.44 96 ARG A O 1
ATOM 801 N N . LYS A 1 97 ? 4.457 -20.844 2.324 1 98.56 97 LYS A N 1
ATOM 802 C CA . LYS A 1 97 ? 3.432 -20.25 3.178 1 98.56 97 LYS A CA 1
ATOM 803 C C . LYS A 1 97 ? 2.092 -20.172 2.449 1 98.56 97 LYS A C 1
ATOM 805 O O . LYS A 1 97 ? 2.051 -20.156 1.217 1 98.56 97 LYS A O 1
ATOM 810 N N . GLU A 1 98 ? 1.059 -20.234 3.131 1 98.81 98 GLU A N 1
ATOM 811 C CA . GLU A 1 98 ? -0.291 -20.047 2.602 1 98.81 98 GLU A CA 1
ATOM 812 C C . GLU A 1 98 ? -1.047 -18.969 3.367 1 98.81 98 GLU A C 1
ATOM 814 O O . GLU A 1 98 ? -0.983 -18.906 4.598 1 98.81 98 GLU A O 1
ATOM 819 N N . TYR A 1 99 ? -1.712 -18.094 2.707 1 98.88 99 TYR A N 1
ATOM 820 C CA . TYR A 1 99 ? -2.598 -17.094 3.297 1 98.88 99 TYR A CA 1
ATOM 821 C C . TYR A 1 99 ? -4.055 -17.391 2.961 1 98.88 99 TYR A C 1
ATOM 823 O O . TYR A 1 99 ? -4.348 -17.984 1.919 1 98.88 99 TYR A O 1
ATOM 831 N N . ASN A 1 100 ? -4.941 -16.906 3.777 1 98.31 100 ASN A N 1
ATOM 832 C CA . ASN A 1 100 ? -6.359 -17.203 3.598 1 98.31 100 ASN A CA 1
ATOM 833 C C . ASN A 1 100 ? -6.938 -16.438 2.406 1 98.31 100 ASN A C 1
ATOM 835 O O . ASN A 1 100 ? -7.93 -16.875 1.814 1 98.31 100 ASN A O 1
ATOM 839 N N . ASP A 1 101 ? -6.371 -15.297 2.15 1 98.56 101 ASP A N 1
ATOM 840 C CA . ASP A 1 101 ? -6.793 -14.508 0.998 1 98.56 101 ASP A CA 1
ATOM 841 C C . ASP A 1 101 ? -5.746 -13.453 0.643 1 98.56 101 ASP A C 1
ATOM 843 O O . ASP A 1 101 ? -4.703 -13.367 1.289 1 98.56 101 ASP A O 1
ATOM 847 N N . PHE A 1 102 ? -6.035 -12.711 -0.348 1 98.81 102 PHE A N 1
ATOM 848 C CA . PHE A 1 102 ? -5.098 -11.695 -0.822 1 98.81 102 PHE A CA 1
ATOM 849 C C . PHE A 1 102 ? -4.859 -10.641 0.25 1 98.81 102 PHE A C 1
ATOM 851 O O . PHE A 1 102 ? -3.73 -10.172 0.43 1 98.81 102 PHE A O 1
ATOM 858 N N . TRP A 1 103 ? -5.879 -10.227 0.966 1 98.81 103 TRP A N 1
ATOM 859 C CA . TRP A 1 103 ? -5.73 -9.188 1.98 1 98.81 103 TRP A CA 1
ATOM 860 C C . TRP A 1 103 ? -4.754 -9.625 3.068 1 98.81 103 TRP A C 1
ATOM 862 O O . TRP A 1 103 ? -3.941 -8.82 3.539 1 98.81 103 TRP A O 1
ATOM 872 N N . ALA A 1 104 ? -4.934 -10.852 3.426 1 98.75 104 ALA A N 1
ATOM 873 C CA . ALA A 1 104 ? -4.012 -11.367 4.43 1 98.75 104 ALA A CA 1
ATOM 874 C C . ALA A 1 104 ? -2.57 -11.312 3.932 1 98.75 104 ALA A C 1
ATOM 876 O O . ALA A 1 104 ? -1.661 -10.945 4.68 1 98.75 104 ALA A O 1
ATOM 877 N N . TRP A 1 105 ? -2.342 -11.688 2.721 1 98.88 105 TRP A N 1
ATOM 878 C CA . TRP A 1 105 ? -1.013 -11.602 2.125 1 98.88 105 TRP A CA 1
ATOM 879 C C . TRP A 1 105 ? -0.532 -10.156 2.078 1 98.88 105 TRP A C 1
ATOM 881 O O . TRP A 1 105 ? 0.617 -9.859 2.42 1 98.88 105 TRP A O 1
ATOM 891 N N . LEU A 1 106 ? -1.413 -9.234 1.61 1 98.81 106 LEU A N 1
ATOM 892 C CA . LEU A 1 106 ? -1.043 -7.828 1.487 1 98.81 106 LEU A CA 1
ATOM 893 C C . LEU A 1 106 ? -0.631 -7.254 2.84 1 98.81 106 LEU A C 1
ATOM 895 O O . LEU A 1 106 ? 0.356 -6.523 2.934 1 98.81 106 LEU A O 1
ATOM 899 N N . GLU A 1 107 ? -1.389 -7.551 3.871 1 98.44 107 GLU A N 1
ATOM 900 C CA . GLU A 1 107 ? -1.049 -7.086 5.211 1 98.44 107 GLU A CA 1
ATOM 901 C C . GLU A 1 107 ? 0.361 -7.516 5.605 1 98.44 107 GLU A C 1
ATOM 903 O O . GLU A 1 107 ? 1.13 -6.723 6.148 1 98.44 107 GLU A O 1
ATOM 908 N N . ASP A 1 108 ? 0.636 -8.742 5.367 1 98.56 108 ASP A N 1
ATOM 909 C CA . ASP A 1 108 ? 1.957 -9.266 5.703 1 98.56 108 ASP A CA 1
ATOM 910 C C . ASP A 1 108 ? 3.041 -8.609 4.855 1 98.56 108 ASP A C 1
ATOM 912 O O . ASP A 1 108 ? 4.117 -8.281 5.359 1 98.56 108 ASP A O 1
ATOM 916 N N . ALA A 1 109 ? 2.801 -8.469 3.559 1 98.56 109 ALA A N 1
ATOM 917 C CA . ALA A 1 109 ? 3.756 -7.82 2.662 1 98.56 109 ALA A CA 1
ATOM 918 C C . ALA A 1 109 ? 4.074 -6.406 3.131 1 98.56 109 ALA A C 1
ATOM 920 O O . ALA A 1 109 ? 5.234 -5.988 3.129 1 98.56 109 ALA A O 1
ATOM 921 N N . ILE A 1 110 ? 3.08 -5.688 3.559 1 98.44 110 ILE A N 1
ATOM 922 C CA . ILE A 1 110 ? 3.236 -4.324 4.051 1 98.44 110 ILE A CA 1
ATOM 923 C C . ILE A 1 110 ? 4.031 -4.336 5.355 1 98.44 110 ILE A C 1
ATOM 925 O O . ILE A 1 110 ? 4.938 -3.518 5.543 1 98.44 110 ILE A O 1
ATOM 929 N N . SER A 1 111 ? 3.652 -5.223 6.219 1 98.25 111 SER A N 1
ATOM 930 C CA . SER A 1 111 ? 4.367 -5.34 7.484 1 98.25 111 SER A CA 1
ATOM 931 C C . SER A 1 111 ? 5.852 -5.613 7.258 1 98.25 111 SER A C 1
ATOM 933 O O . SER A 1 111 ? 6.707 -5.023 7.926 1 98.25 111 SER A O 1
ATOM 935 N N . GLU A 1 112 ? 6.145 -6.523 6.375 1 98.12 112 GLU A N 1
ATOM 936 C CA . GLU A 1 112 ? 7.535 -6.832 6.055 1 98.12 112 GLU A CA 1
ATOM 937 C C . GLU A 1 112 ? 8.25 -5.613 5.484 1 98.12 112 GLU A C 1
ATOM 939 O O . GLU A 1 112 ? 9.414 -5.355 5.82 1 98.12 112 GLU A O 1
ATOM 944 N N . MET A 1 113 ? 7.605 -4.914 4.598 1 98.31 113 MET A N 1
ATOM 945 C CA . MET A 1 113 ? 8.188 -3.703 4.023 1 98.31 113 MET A CA 1
ATOM 946 C C . MET A 1 113 ? 8.539 -2.697 5.117 1 98.31 113 MET A C 1
ATOM 948 O O . MET A 1 113 ? 9.633 -2.133 5.117 1 98.31 113 MET A O 1
ATOM 952 N N . ILE A 1 114 ? 7.602 -2.52 6.055 1 98.38 114 ILE A N 1
ATOM 953 C CA . ILE A 1 114 ? 7.781 -1.568 7.145 1 98.38 114 ILE A CA 1
ATOM 954 C C . ILE A 1 114 ? 8.961 -1.997 8.016 1 98.38 114 ILE A C 1
ATOM 956 O O . ILE A 1 114 ? 9.844 -1.188 8.32 1 98.38 114 ILE A O 1
ATOM 960 N N . GLU A 1 115 ? 8.977 -3.229 8.398 1 97.81 115 GLU A N 1
ATOM 961 C CA . GLU A 1 115 ? 10.062 -3.742 9.219 1 97.81 115 GLU A CA 1
ATOM 962 C C . GLU A 1 115 ? 11.414 -3.58 8.523 1 97.81 115 GLU A C 1
ATOM 964 O O . GLU A 1 115 ? 12.398 -3.191 9.148 1 97.81 115 GLU A O 1
ATOM 969 N N . PHE A 1 116 ? 11.477 -3.893 7.281 1 97.5 116 PHE A N 1
ATOM 970 C CA . PHE A 1 116 ? 12.688 -3.797 6.48 1 97.5 116 PHE A CA 1
ATOM 971 C C . PHE A 1 116 ? 13.211 -2.363 6.449 1 97.5 116 PHE A C 1
ATOM 973 O O . PHE A 1 116 ? 14.422 -2.137 6.445 1 97.5 116 PHE A O 1
ATOM 980 N N . ASN A 1 117 ? 12.336 -1.42 6.445 1 97.31 117 ASN A N 1
ATOM 981 C CA . ASN A 1 117 ? 12.727 -0.021 6.316 1 97.31 117 ASN A CA 1
ATOM 982 C C . ASN A 1 117 ? 12.891 0.643 7.68 1 97.31 117 ASN A C 1
ATOM 984 O O . ASN A 1 117 ? 13.25 1.819 7.766 1 97.31 117 ASN A O 1
ATOM 988 N N . ARG A 1 118 ? 12.547 -0.004 8.773 1 94.75 118 ARG A N 1
ATOM 989 C CA . ARG A 1 118 ? 12.836 0.47 10.125 1 94.75 118 ARG A CA 1
ATOM 990 C C . ARG A 1 118 ? 14.258 0.105 10.539 1 94.75 118 ARG A C 1
ATOM 992 O O . ARG A 1 118 ? 14.82 0.715 11.453 1 94.75 118 ARG A O 1
ATOM 999 N N . GLU A 1 119 ? 14.781 -0.932 10.031 1 80.25 119 GLU A N 1
ATOM 1000 C CA . GLU A 1 119 ? 16.141 -1.377 10.336 1 80.25 119 GLU A CA 1
ATOM 1001 C C . GLU A 1 119 ? 17.172 -0.465 9.695 1 80.25 119 GLU A C 1
ATOM 1003 O O . GLU A 1 119 ? 18.203 -0.169 10.297 1 80.25 119 GLU A O 1
ATOM 1008 N N . MET B 1 1 ? 5.195 13.258 -7.047 1 80.56 1 MET B N 1
ATOM 1009 C CA . MET B 1 1 ? 5.5 14.312 -6.09 1 80.56 1 MET B CA 1
ATOM 1010 C C . MET B 1 1 ? 7 14.406 -5.836 1 80.56 1 MET B C 1
ATOM 1012 O O . MET B 1 1 ? 7.664 13.391 -5.621 1 80.56 1 MET B O 1
ATOM 1016 N N . ASN B 1 2 ? 7.578 15.594 -6.027 1 87.31 2 ASN B N 1
ATOM 1017 C CA . ASN B 1 2 ? 8.969 15.859 -5.691 1 87.31 2 ASN B CA 1
ATOM 1018 C C . ASN B 1 2 ? 9.109 16.422 -4.281 1 87.31 2 ASN B C 1
ATOM 1020 O O . ASN B 1 2 ? 8.797 17.594 -4.047 1 87.31 2 ASN B O 1
ATOM 1024 N N . ILE B 1 3 ? 9.641 15.656 -3.344 1 91.25 3 ILE B N 1
ATOM 1025 C CA . ILE B 1 3 ? 9.633 15.969 -1.919 1 91.25 3 ILE B CA 1
ATOM 1026 C C . ILE B 1 3 ? 10.586 17.125 -1.637 1 91.25 3 ILE B C 1
ATOM 1028 O O . ILE B 1 3 ? 10.297 18 -0.809 1 91.25 3 ILE B O 1
ATOM 1032 N N . GLU B 1 4 ? 11.711 17.062 -2.27 1 87.62 4 GLU B N 1
ATOM 1033 C CA . GLU B 1 4 ? 12.68 18.141 -2.068 1 87.62 4 GLU B CA 1
ATOM 1034 C C . GLU B 1 4 ? 12.094 19.5 -2.465 1 87.62 4 GLU B C 1
ATOM 1036 O O . GLU B 1 4 ? 12.258 20.484 -1.741 1 87.62 4 GLU B O 1
ATOM 1041 N N . ILE B 1 5 ? 11.453 19.516 -3.525 1 86.94 5 ILE B N 1
ATOM 1042 C CA . ILE B 1 5 ? 10.82 20.75 -4 1 86.94 5 ILE B CA 1
ATOM 1043 C C . ILE B 1 5 ? 9.695 21.156 -3.049 1 86.94 5 ILE B C 1
ATOM 1045 O O . ILE B 1 5 ? 9.555 22.328 -2.709 1 86.94 5 ILE B O 1
ATOM 1049 N N . LEU B 1 6 ? 8.938 20.172 -2.59 1 91.75 6 LEU B N 1
ATOM 1050 C CA . LEU B 1 6 ? 7.836 20.438 -1.673 1 91.75 6 LEU B CA 1
ATOM 1051 C C . LEU B 1 6 ? 8.344 21.016 -0.359 1 91.75 6 LEU B C 1
ATOM 1053 O O . LEU B 1 6 ? 7.789 22 0.153 1 91.75 6 LEU B O 1
ATOM 1057 N N . GLU B 1 7 ? 9.406 20.469 0.164 1 91.88 7 GLU B N 1
ATOM 1058 C CA . GLU B 1 7 ? 9.977 20.969 1.412 1 91.88 7 GLU B CA 1
ATOM 1059 C C . GLU B 1 7 ? 10.391 22.438 1.293 1 91.88 7 GLU B C 1
ATOM 1061 O O . GLU B 1 7 ? 10.188 23.219 2.223 1 91.88 7 GLU B O 1
ATOM 1066 N N . LYS B 1 8 ? 10.953 22.812 0.187 1 89.12 8 LYS B N 1
ATOM 1067 C CA . LYS B 1 8 ? 11.367 24.203 -0.057 1 89.12 8 LYS B CA 1
ATOM 1068 C C . LYS B 1 8 ? 10.156 25.125 -0.174 1 89.12 8 LYS B C 1
ATOM 1070 O O . LYS B 1 8 ? 10.156 26.219 0.374 1 89.12 8 LYS B O 1
ATOM 1075 N N . LYS B 1 9 ? 9.133 24.609 -0.787 1 91.62 9 LYS B N 1
ATOM 1076 C CA . LYS B 1 9 ? 7.941 25.422 -1.026 1 91.62 9 LYS B CA 1
ATOM 1077 C C . LYS B 1 9 ? 7.152 25.641 0.264 1 91.62 9 LYS B C 1
ATOM 1079 O O . LYS B 1 9 ? 6.445 26.625 0.407 1 91.62 9 LYS B O 1
ATOM 1084 N N . LEU B 1 10 ? 7.227 24.672 1.14 1 91.94 10 LEU B N 1
ATOM 1085 C CA . LEU B 1 10 ? 6.531 24.797 2.416 1 91.94 10 LEU B CA 1
ATOM 1086 C C . LEU B 1 10 ? 7.008 26.031 3.178 1 91.94 10 LEU B C 1
ATOM 1088 O O . LEU B 1 10 ? 6.227 26.656 3.887 1 91.94 10 LEU B O 1
ATOM 1092 N N . GLY B 1 11 ? 8.281 26.359 3.092 1 86.69 11 GLY B N 1
ATOM 1093 C CA . GLY B 1 11 ? 8.852 27.531 3.74 1 86.69 11 GLY B CA 1
ATOM 1094 C C . GLY B 1 11 ? 8.898 27.422 5.25 1 86.69 11 GLY B C 1
ATOM 1095 O O . GLY B 1 11 ? 8.688 28.406 5.961 1 86.69 11 GLY B O 1
ATOM 1096 N N . ILE B 1 12 ? 8.906 26.203 5.766 1 88.62 12 ILE B N 1
ATOM 1097 C CA . ILE B 1 12 ? 8.953 25.984 7.211 1 88.62 12 ILE B CA 1
ATOM 1098 C C . ILE B 1 12 ? 10.367 25.578 7.629 1 88.62 12 ILE B C 1
ATOM 1100 O O . ILE B 1 12 ? 10.852 24.516 7.25 1 88.62 12 ILE B O 1
ATOM 1104 N N . ASP B 1 13 ? 10.922 26.453 8.344 1 84.38 13 ASP B N 1
ATOM 1105 C CA . ASP B 1 13 ? 12.297 26.219 8.758 1 84.38 13 ASP B CA 1
ATOM 1106 C C . ASP B 1 13 ? 12.398 24.984 9.656 1 84.38 13 ASP B C 1
ATOM 1108 O O . ASP B 1 13 ? 11.594 24.812 10.578 1 84.38 13 ASP B O 1
ATOM 1112 N N . GLY B 1 14 ? 13.266 24.078 9.289 1 84.31 14 GLY B N 1
ATOM 1113 C CA . GLY B 1 14 ? 13.578 22.953 10.164 1 84.31 14 GLY B CA 1
ATOM 1114 C C . GLY B 1 14 ? 12.75 21.719 9.867 1 84.31 14 GLY B C 1
ATOM 1115 O O . GLY B 1 14 ? 12.977 20.656 10.453 1 84.31 14 GLY B O 1
ATOM 1116 N N . PHE B 1 15 ? 11.828 21.891 9.031 1 92.88 15 PHE B N 1
ATOM 1117 C CA . PHE B 1 15 ? 11 20.719 8.773 1 92.88 15 PHE B CA 1
ATOM 1118 C C . PHE B 1 15 ? 11.555 19.906 7.609 1 92.88 15 PHE B C 1
ATOM 1120 O O . PHE B 1 15 ? 11.891 20.469 6.559 1 92.88 15 PHE B O 1
ATOM 1127 N N . GLN B 1 16 ? 11.664 18.656 7.875 1 94.44 16 GLN B N 1
ATOM 1128 C CA . GLN B 1 16 ? 11.977 17.672 6.852 1 94.44 16 GLN B CA 1
ATOM 1129 C C . GLN B 1 16 ? 11.031 16.469 6.941 1 94.44 16 GLN B C 1
ATOM 1131 O O . GLN B 1 16 ? 10.711 16.016 8.039 1 94.44 16 GLN B O 1
ATOM 1136 N N . TYR B 1 17 ? 10.594 16.062 5.816 1 96.69 17 TYR B N 1
ATOM 1137 C CA . TYR B 1 17 ? 9.773 14.867 5.824 1 96.69 17 TYR B CA 1
ATOM 1138 C C . TYR B 1 17 ? 10.562 13.664 6.309 1 96.69 17 TYR B C 1
ATOM 1140 O O . TYR B 1 17 ? 11.742 13.516 5.977 1 96.69 17 TYR B O 1
ATOM 1148 N N . PRO B 1 18 ? 9.898 12.828 7.09 1 97.19 18 PRO B N 1
ATOM 1149 C CA . PRO B 1 18 ? 10.602 11.617 7.527 1 97.19 18 PRO B CA 1
ATOM 1150 C C . PRO B 1 18 ? 10.945 10.68 6.367 1 97.19 18 PRO B C 1
ATOM 1152 O O . PRO B 1 18 ? 10.227 10.648 5.363 1 97.19 18 PRO B O 1
ATOM 1155 N N . ASP B 1 19 ? 12.008 9.867 6.527 1 97.25 19 ASP B N 1
ATOM 1156 C CA . ASP B 1 19 ? 12.453 8.906 5.52 1 97.25 19 ASP B CA 1
ATOM 1157 C C . ASP B 1 19 ? 11.336 7.91 5.184 1 97.25 19 ASP B C 1
ATOM 1159 O O . ASP B 1 19 ? 11.227 7.457 4.047 1 97.25 19 ASP B O 1
ATOM 1163 N N . SER B 1 20 ? 10.578 7.555 6.164 1 98.38 20 SER B N 1
ATOM 1164 C CA . SER B 1 20 ? 9.484 6.613 5.973 1 98.38 20 SER B CA 1
ATOM 1165 C C . SER B 1 20 ? 8.461 7.148 4.973 1 98.38 20 SER B C 1
ATOM 1167 O O . SER B 1 20 ? 8.031 6.426 4.07 1 98.38 20 SER B O 1
ATOM 1169 N N . PHE B 1 21 ? 8.133 8.43 5.102 1 98.5 21 PHE B N 1
ATOM 1170 C CA . PHE B 1 21 ? 7.199 9.062 4.172 1 98.5 21 PHE B CA 1
ATOM 1171 C C . PHE B 1 21 ? 7.789 9.109 2.768 1 98.5 21 PHE B C 1
ATOM 1173 O O . PHE B 1 21 ? 7.117 8.773 1.792 1 98.5 21 PHE B O 1
ATOM 1180 N N . ILE B 1 22 ? 9 9.523 2.689 1 97.94 22 ILE B N 1
ATOM 1181 C CA . ILE B 1 22 ? 9.672 9.633 1.401 1 97.94 22 ILE B CA 1
ATOM 1182 C C . ILE B 1 22 ? 9.703 8.266 0.715 1 97.94 22 ILE B C 1
ATOM 1184 O O . ILE B 1 22 ? 9.453 8.164 -0.488 1 97.94 22 ILE B O 1
ATOM 1188 N N . LYS B 1 23 ? 9.992 7.227 1.492 1 98.19 23 LYS B N 1
ATOM 1189 C CA . LYS B 1 23 ? 10.023 5.867 0.952 1 98.19 23 LYS B CA 1
ATOM 1190 C C . LYS B 1 23 ? 8.664 5.48 0.372 1 98.19 23 LYS B C 1
ATOM 1192 O O . LYS B 1 23 ? 8.594 4.914 -0.721 1 98.19 23 LYS B O 1
ATOM 1197 N N . ALA B 1 24 ? 7.594 5.77 1.074 1 98.31 24 ALA B N 1
ATOM 1198 C CA . ALA B 1 24 ? 6.254 5.441 0.601 1 98.31 24 ALA B CA 1
ATOM 1199 C C . ALA B 1 24 ? 5.949 6.141 -0.721 1 98.31 24 ALA B C 1
ATOM 1201 O O . ALA B 1 24 ? 5.324 5.559 -1.609 1 98.31 24 ALA B O 1
ATOM 1202 N N . ILE B 1 25 ? 6.391 7.391 -0.864 1 97.94 25 ILE B N 1
ATOM 1203 C CA . ILE B 1 25 ? 6.203 8.141 -2.1 1 97.94 25 ILE B CA 1
ATOM 1204 C C . ILE B 1 25 ? 6.98 7.477 -3.232 1 97.94 25 ILE B C 1
ATOM 1206 O O . ILE B 1 25 ? 6.473 7.336 -4.348 1 97.94 25 ILE B O 1
ATOM 1210 N N . GLU B 1 26 ? 8.172 7.09 -2.969 1 97.56 26 GLU B N 1
ATOM 1211 C CA . GLU B 1 26 ? 9.008 6.41 -3.955 1 97.56 26 GLU B CA 1
ATOM 1212 C C . GLU B 1 26 ? 8.336 5.133 -4.453 1 97.56 26 GLU B C 1
ATOM 1214 O O . GLU B 1 26 ? 8.445 4.785 -5.633 1 97.56 26 GLU B O 1
ATOM 1219 N N . LEU B 1 27 ? 7.711 4.457 -3.586 1 98 27 LEU B N 1
ATOM 1220 C CA . LEU B 1 27 ? 7.062 3.189 -3.906 1 98 27 LEU B CA 1
ATOM 1221 C C . LEU B 1 27 ? 5.684 3.424 -4.52 1 98 27 LEU B C 1
ATOM 1223 O O . LEU B 1 27 ? 5.004 2.475 -4.914 1 98 27 LEU B O 1
ATOM 1227 N N . ASN B 1 28 ? 5.266 4.637 -4.59 1 97.75 28 ASN B N 1
ATOM 1228 C CA . ASN B 1 28 ? 4 5.05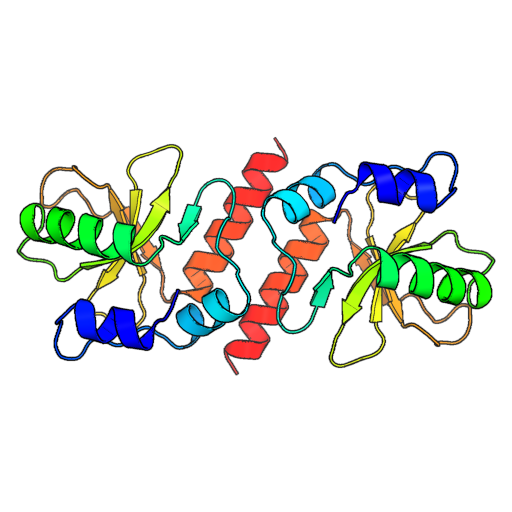9 -5.184 1 97.75 28 ASN B CA 1
ATOM 1229 C C . ASN B 1 28 ? 2.809 4.547 -4.379 1 97.75 28 ASN B C 1
ATOM 1231 O O . ASN B 1 28 ? 1.795 4.145 -4.957 1 97.75 28 ASN B O 1
ATOM 1235 N N . LEU B 1 29 ? 2.953 4.457 -3.08 1 9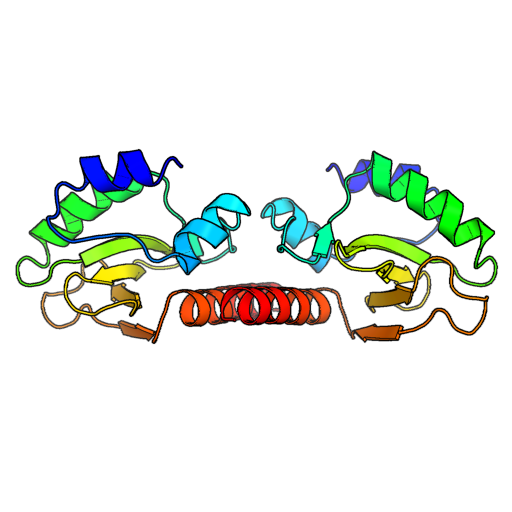8.25 29 LEU B N 1
ATOM 1236 C CA . LEU B 1 29 ? 1.87 4.129 -2.16 1 98.25 29 LEU B CA 1
ATOM 1237 C C . LEU B 1 29 ? 1.071 5.375 -1.794 1 98.25 29 LEU B C 1
ATOM 1239 O O . LEU B 1 29 ? 1.32 5.996 -0.757 1 98.25 29 LEU B O 1
ATOM 1243 N N . LEU B 1 30 ? 0.042 5.672 -2.611 1 98.25 30 LEU B N 1
ATOM 1244 C CA . LEU B 1 30 ? -0.559 7 -2.533 1 98.25 30 LEU B CA 1
ATOM 1245 C C . LEU B 1 30 ? -2.055 6.902 -2.256 1 98.25 30 LEU B C 1
ATOM 1247 O O . LEU B 1 30 ? -2.674 7.879 -1.824 1 98.25 30 LEU B O 1
ATOM 1251 N N . ASP B 1 31 ? -2.652 5.828 -2.602 1 98.62 31 ASP B N 1
ATOM 1252 C CA . ASP B 1 31 ? -4.105 5.68 -2.562 1 98.62 31 ASP B CA 1
ATOM 1253 C C . ASP B 1 31 ? -4.508 4.422 -1.792 1 98.62 31 ASP B C 1
ATOM 1255 O O . ASP B 1 31 ? -4.23 3.305 -2.23 1 98.62 31 ASP B O 1
ATOM 1259 N N . PHE B 1 32 ? -5.219 4.641 -0.657 1 98.5 32 PHE B N 1
ATOM 1260 C CA . PHE B 1 32 ? -5.609 3.537 0.212 1 98.5 32 PHE B CA 1
ATOM 1261 C C . PHE B 1 32 ? -7.125 3.469 0.352 1 98.5 32 PHE B C 1
ATOM 1263 O O . PHE B 1 32 ? -7.641 3.025 1.38 1 98.5 32 PHE B O 1
ATOM 1270 N N . ASP B 1 33 ? -7.863 3.918 -0.697 1 97.88 33 ASP B N 1
ATOM 1271 C CA . ASP B 1 33 ? -9.32 3.895 -0.828 1 97.88 33 ASP B CA 1
ATOM 1272 C C . ASP B 1 33 ? -9.969 4.918 0.1 1 97.88 33 ASP B C 1
ATOM 1274 O O . ASP B 1 33 ? -10.688 5.812 -0.358 1 97.88 33 ASP B O 1
ATOM 1278 N N . LEU B 1 34 ? -9.609 4.941 1.368 1 98.12 34 LEU B N 1
ATOM 1279 C CA . LEU B 1 34 ? -10.133 5.906 2.328 1 98.12 34 LEU B CA 1
ATOM 1280 C C . LEU B 1 34 ? -9.164 7.07 2.512 1 98.12 34 LEU B C 1
ATOM 1282 O O . LEU B 1 34 ? -9.578 8.227 2.562 1 98.12 34 LEU B O 1
ATOM 1286 N N . TRP B 1 35 ? -7.902 6.824 2.615 1 98.75 35 TRP B N 1
ATOM 1287 C CA . TRP B 1 35 ? -6.852 7.828 2.748 1 98.75 35 TRP B CA 1
ATOM 1288 C C . TRP B 1 35 ? -6.125 8.031 1.422 1 98.75 35 TRP B C 1
ATOM 1290 O O . TRP B 1 35 ? -5.832 7.066 0.713 1 98.75 35 TRP B O 1
ATOM 1300 N N . TYR B 1 36 ? -5.844 9.258 1.104 1 98.62 36 TYR B N 1
ATOM 1301 C CA . TYR B 1 36 ? -5.109 9.617 -0.102 1 98.62 36 TYR B CA 1
ATOM 1302 C C . TYR B 1 36 ? -3.957 10.562 0.223 1 98.62 36 TYR B C 1
ATOM 1304 O O . TYR B 1 36 ? -4.16 11.609 0.837 1 98.62 36 TYR B O 1
ATOM 1312 N N . ILE B 1 37 ? -2.811 10.133 -0.155 1 98.69 37 ILE B N 1
ATOM 1313 C CA . ILE B 1 37 ? -1.69 11.062 -0.065 1 98.69 37 ILE B CA 1
ATOM 1314 C C . ILE B 1 37 ? -1.867 12.188 -1.086 1 98.69 37 ILE B C 1
ATOM 1316 O O . ILE B 1 37 ? -2.088 11.922 -2.271 1 98.69 37 ILE B O 1
ATOM 1320 N N . MET B 1 38 ? -1.748 13.352 -0.597 1 98.06 38 MET B N 1
ATOM 1321 C CA . MET B 1 38 ? -2.027 14.508 -1.445 1 98.06 38 MET B CA 1
ATOM 1322 C C . MET B 1 38 ? -0.812 14.867 -2.295 1 98.06 38 MET B C 1
ATOM 1324 O O . MET B 1 38 ? 0.327 14.625 -1.886 1 98.06 38 MET B O 1
ATOM 1328 N N . ASP B 1 39 ? -1.125 15.367 -3.457 1 96.88 39 ASP B N 1
ATOM 1329 C CA . ASP B 1 39 ? -0.019 15.875 -4.262 1 96.88 39 ASP B CA 1
ATOM 1330 C C . ASP B 1 39 ? 0.417 17.266 -3.787 1 96.88 39 ASP B C 1
ATOM 1332 O O . ASP B 1 39 ? -0.155 17.812 -2.842 1 96.88 39 ASP B O 1
ATOM 1336 N N . GLU B 1 40 ? 1.438 17.781 -4.418 1 96.25 40 GLU B N 1
ATOM 1337 C CA . GLU B 1 40 ? 2.072 19.016 -3.973 1 96.25 40 GLU B CA 1
ATOM 1338 C C . GLU B 1 40 ? 1.069 20.156 -3.922 1 96.25 40 GLU B C 1
ATOM 1340 O O . GLU B 1 40 ? 0.982 20.875 -2.918 1 96.25 40 GLU B O 1
ATOM 1345 N N . GLU B 1 41 ? 0.314 20.344 -4.98 1 96.5 41 GLU B N 1
ATOM 1346 C CA . GLU B 1 41 ? -0.645 21.438 -5.062 1 96.5 41 GLU B CA 1
ATOM 1347 C C . GLU B 1 41 ? -1.682 21.344 -3.945 1 96.5 41 GLU B C 1
ATOM 1349 O O . GLU B 1 41 ? -1.999 22.344 -3.303 1 96.5 41 GLU B O 1
ATOM 1354 N N . ARG B 1 42 ? -2.189 20.203 -3.707 1 97 42 ARG B N 1
ATOM 1355 C CA . ARG B 1 42 ? -3.197 20 -2.672 1 97 42 ARG B CA 1
ATOM 1356 C C . ARG B 1 42 ? -2.611 20.234 -1.283 1 97 42 ARG B C 1
ATOM 1358 O O . ARG B 1 42 ? -3.27 20.812 -0.415 1 97 42 ARG B O 1
ATOM 1365 N N . VAL B 1 43 ? -1.369 19.781 -1.085 1 97.75 43 VAL B N 1
ATOM 1366 C CA . VAL B 1 43 ? -0.704 19.969 0.198 1 97.75 43 VAL B CA 1
ATOM 1367 C C . VAL B 1 43 ? -0.571 21.469 0.486 1 97.75 43 VAL B C 1
ATOM 1369 O O . VAL B 1 43 ? -0.917 21.922 1.575 1 97.75 43 VAL B O 1
ATOM 1372 N N . LEU B 1 44 ? -0.104 22.25 -0.499 1 96.81 44 LEU B N 1
ATOM 1373 C CA . LEU B 1 44 ? 0.12 23.672 -0.298 1 96.81 44 LEU B CA 1
ATOM 1374 C C . LEU B 1 44 ? -1.196 24.391 -0.042 1 96.81 44 LEU B C 1
ATOM 1376 O O . LEU B 1 44 ? -1.266 25.281 0.814 1 96.81 44 LEU B O 1
ATOM 1380 N N . ASN B 1 45 ? -2.17 24 -0.762 1 97.25 45 ASN B N 1
ATOM 1381 C CA . ASN B 1 45 ? -3.488 24.594 -0.541 1 97.25 45 ASN B CA 1
ATOM 1382 C C . ASN B 1 45 ? -4.023 24.25 0.847 1 97.25 45 ASN B C 1
ATOM 1384 O O . ASN B 1 45 ? -4.555 25.125 1.54 1 97.25 45 ASN B O 1
ATOM 1388 N N . ARG B 1 46 ? -3.896 23 1.218 1 97.69 46 ARG B N 1
ATOM 1389 C CA . ARG B 1 46 ? -4.387 22.578 2.525 1 97.69 46 ARG B CA 1
ATOM 1390 C C . ARG B 1 46 ? -3.594 23.234 3.648 1 97.69 46 ARG B C 1
ATOM 1392 O O . ARG B 1 46 ? -4.152 23.562 4.695 1 97.69 46 ARG B O 1
ATOM 1399 N N . LEU B 1 47 ? -2.338 23.391 3.463 1 97.44 47 LEU B N 1
ATOM 1400 C CA . LEU B 1 47 ? -1.474 24.031 4.445 1 97.44 47 LEU B CA 1
ATOM 1401 C C . LEU B 1 47 ? -1.961 25.438 4.754 1 97.44 47 LEU B C 1
ATOM 1403 O O . LEU B 1 47 ? -2.029 25.844 5.922 1 97.44 47 LEU B O 1
ATOM 1407 N N . LYS B 1 48 ? -2.26 26.219 3.721 1 97.06 48 LYS B N 1
ATOM 1408 C CA . LYS B 1 48 ? -2.797 27.562 3.92 1 97.06 48 LYS B CA 1
ATOM 1409 C C . LYS B 1 48 ? -4.027 27.531 4.82 1 97.06 48 LYS B C 1
ATOM 1411 O O . LYS B 1 48 ? -4.129 28.312 5.77 1 97.06 48 LYS B O 1
ATOM 1416 N N . GLY B 1 49 ? -4.906 26.625 4.543 1 97.19 49 GLY B N 1
ATOM 1417 C CA . GLY B 1 49 ? -6.129 26.5 5.316 1 97.19 49 GLY B CA 1
ATOM 1418 C C . GLY B 1 49 ? -5.883 26.109 6.762 1 97.19 49 GLY B C 1
ATOM 1419 O O . GLY B 1 49 ? -6.422 26.734 7.676 1 97.19 49 GLY B O 1
ATOM 1420 N N . VAL B 1 50 ? -5.121 25.109 6.973 1 97.56 50 VAL B N 1
ATOM 1421 C CA . VAL B 1 50 ? -4.883 24.594 8.32 1 97.56 50 VAL B CA 1
ATOM 1422 C C . VAL B 1 50 ? -4.133 25.641 9.141 1 97.56 50 VAL B C 1
ATOM 1424 O O . VAL B 1 50 ? -4.352 25.75 10.352 1 97.56 50 VAL B O 1
ATOM 1427 N N . THR B 1 51 ? -3.203 26.422 8.477 1 96.56 51 THR B N 1
ATOM 1428 C CA . THR B 1 51 ? -2.48 27.484 9.164 1 96.56 51 THR B CA 1
ATOM 1429 C C . THR B 1 51 ? -3.441 28.562 9.648 1 96.56 51 THR B C 1
ATOM 1431 O O . THR B 1 51 ? -3.279 29.109 10.742 1 96.56 51 THR B O 1
ATOM 1434 N N . GLU B 1 52 ? -4.375 28.844 8.867 1 97.44 52 GLU B N 1
ATOM 1435 C CA . GLU B 1 52 ? -5.367 29.844 9.227 1 97.44 52 GLU B CA 1
ATOM 1436 C C . GLU B 1 52 ? -6.277 29.359 10.344 1 97.44 52 GLU B C 1
ATOM 1438 O O . GLU B 1 52 ? -6.578 30.094 11.281 1 97.44 52 GLU B O 1
ATOM 1443 N N . ARG B 1 53 ? -6.734 28.172 10.289 1 97.88 53 ARG B N 1
ATOM 1444 C CA . ARG B 1 53 ? -7.711 27.625 11.227 1 97.88 53 ARG B CA 1
ATOM 1445 C C . ARG B 1 53 ? -7.059 27.266 12.555 1 97.88 53 ARG B C 1
ATOM 1447 O O . ARG B 1 53 ? -7.68 27.406 13.609 1 97.88 53 ARG B O 1
ATOM 1454 N N . TYR B 1 54 ? -5.82 26.797 12.5 1 98.12 54 TYR B N 1
ATOM 1455 C CA . TYR B 1 54 ? -5.09 26.375 13.695 1 98.12 54 TYR B CA 1
ATOM 1456 C C . TYR B 1 54 ? -3.744 27.094 13.781 1 98.12 54 TYR B C 1
ATOM 1458 O O . TYR B 1 54 ? -2.691 26.453 13.734 1 98.12 54 TYR B O 1
ATOM 1466 N N . PRO B 1 55 ? -3.766 28.344 14.047 1 96.88 55 PRO B N 1
ATOM 1467 C CA . PRO B 1 55 ? -2.549 29.156 13.984 1 96.88 55 PRO B CA 1
ATOM 1468 C C . PRO B 1 55 ? -1.549 28.812 15.086 1 96.88 55 PRO B C 1
ATOM 1470 O O . PRO B 1 55 ? -0.365 29.141 14.977 1 96.88 55 PRO B O 1
ATOM 1473 N N . ASN B 1 56 ? -1.977 28.188 16.125 1 96.25 56 ASN B N 1
ATOM 1474 C CA . ASN B 1 56 ? -1.087 27.859 17.234 1 96.25 56 ASN B CA 1
ATOM 1475 C C . ASN B 1 56 ? -0.424 26.5 17.031 1 96.25 56 ASN B C 1
ATOM 1477 O O . ASN B 1 56 ? 0.355 26.047 17.875 1 96.25 56 ASN B O 1
ATOM 1481 N N . ARG B 1 57 ? -0.718 25.875 15.961 1 96.69 57 ARG B N 1
ATOM 1482 C CA . ARG B 1 57 ? -0.09 24.609 15.578 1 96.69 57 ARG B CA 1
ATOM 1483 C C . ARG B 1 57 ? 0.654 24.75 14.258 1 96.69 57 ARG B C 1
ATOM 1485 O O . ARG B 1 57 ? 0.21 25.469 13.359 1 96.69 57 ARG B O 1
ATOM 1492 N N . ASN B 1 58 ? 1.756 24.078 14.125 1 96.31 58 ASN B N 1
ATOM 1493 C CA . ASN B 1 58 ? 2.516 24.047 12.883 1 96.31 58 ASN B CA 1
ATOM 1494 C C . ASN B 1 58 ? 2.34 22.703 12.156 1 96.31 58 ASN B C 1
ATOM 1496 O O . ASN B 1 58 ? 3.264 21.891 12.117 1 96.31 58 ASN B O 1
ATOM 1500 N N . LEU B 1 59 ? 1.2 22.531 11.625 1 97.88 59 LEU B N 1
ATOM 1501 C CA . LEU B 1 59 ? 0.789 21.297 10.977 1 97.88 59 LEU B CA 1
ATOM 1502 C C . LEU B 1 59 ? 1.204 21.281 9.508 1 97.88 59 LEU B C 1
ATOM 1504 O O . LEU B 1 59 ? 1.088 22.297 8.82 1 97.88 59 LEU B O 1
ATOM 1508 N N . ILE B 1 60 ? 1.706 20.203 9.109 1 98.06 60 ILE B N 1
ATOM 1509 C CA . ILE B 1 60 ? 2.059 19.953 7.715 1 98.06 60 ILE B CA 1
ATOM 1510 C C . ILE B 1 60 ? 1.234 18.797 7.172 1 98.06 60 ILE B C 1
ATOM 1512 O O . ILE B 1 60 ? 1.603 17.625 7.348 1 98.06 60 ILE B O 1
ATOM 1516 N N . PRO B 1 61 ? 0.15 19.047 6.465 1 98.44 61 PRO B N 1
ATOM 1517 C CA . PRO B 1 61 ? -0.705 17.969 5.961 1 98.44 61 PRO B CA 1
ATOM 1518 C C . PRO B 1 61 ? -0.038 17.156 4.855 1 98.44 61 PRO B C 1
ATOM 1520 O O . PRO B 1 61 ? 0.743 17.703 4.07 1 98.44 61 PRO B O 1
ATOM 1523 N N . PHE B 1 62 ? -0.351 15.867 4.867 1 98.69 62 PHE B N 1
ATOM 1524 C CA . PHE B 1 62 ? 0.224 15.07 3.787 1 98.69 62 PHE B CA 1
ATOM 1525 C C . PHE B 1 62 ? -0.816 14.133 3.193 1 98.69 62 PHE B C 1
ATOM 1527 O O . PHE B 1 62 ? -0.64 13.625 2.084 1 98.69 62 PHE B O 1
ATOM 1534 N N . ALA B 1 63 ? -1.917 13.82 3.904 1 98.88 63 ALA B N 1
ATOM 1535 C CA . ALA B 1 63 ? -2.949 12.906 3.412 1 98.88 63 ALA B CA 1
ATOM 1536 C C . ALA B 1 63 ? -4.332 13.344 3.885 1 98.88 63 ALA B C 1
ATOM 1538 O O . ALA B 1 63 ? -4.465 14.008 4.914 1 98.88 63 ALA B O 1
ATOM 1539 N N . ARG B 1 64 ? -5.309 12.969 3.105 1 98.69 64 ARG B N 1
ATOM 1540 C CA . ARG B 1 64 ? -6.684 13.297 3.465 1 98.69 64 ARG B CA 1
ATOM 1541 C C . ARG B 1 64 ? -7.59 12.078 3.344 1 98.69 64 ARG B C 1
ATOM 1543 O O . ARG B 1 64 ? -7.352 11.203 2.508 1 98.69 64 ARG B O 1
ATOM 1550 N N . ARG B 1 65 ? -8.617 12.109 4.188 1 97.44 65 ARG B N 1
ATOM 1551 C CA . ARG B 1 65 ? -9.664 11.094 4.078 1 97.44 65 ARG B CA 1
ATOM 1552 C C . ARG B 1 65 ? -10.688 11.477 3.018 1 97.44 65 ARG B C 1
ATOM 1554 O O . ARG B 1 65 ? -10.984 12.656 2.834 1 97.44 65 ARG B O 1
ATOM 1561 N N . ASP B 1 66 ? -11.273 10.453 2.449 1 95.75 66 ASP B N 1
ATOM 1562 C CA . ASP B 1 66 ? -12.305 10.664 1.441 1 95.75 66 ASP B CA 1
ATOM 1563 C C . ASP B 1 66 ? -13.695 10.703 2.078 1 95.75 66 ASP B C 1
ATOM 1565 O O . ASP B 1 66 ? -14.594 11.375 1.572 1 95.75 66 ASP B O 1
ATOM 1569 N N . ASP B 1 67 ? -13.93 10.047 3.094 1 96.81 67 ASP B N 1
ATOM 1570 C CA . ASP B 1 67 ? -15.273 9.828 3.623 1 96.81 67 ASP B CA 1
ATOM 1571 C C . ASP B 1 67 ? -15.586 10.812 4.754 1 96.81 67 ASP B C 1
ATOM 1573 O O . ASP B 1 67 ? -16.703 10.836 5.266 1 96.81 67 ASP B O 1
ATOM 1577 N N . ASN B 1 68 ? -14.664 11.57 5.223 1 97.5 68 ASN B N 1
ATOM 1578 C CA . ASN B 1 68 ? -14.859 12.641 6.191 1 97.5 68 ASN B CA 1
ATOM 1579 C C . ASN B 1 68 ? -13.805 13.734 6.035 1 97.5 68 ASN B C 1
ATOM 1581 O O . ASN B 1 68 ? -13.078 13.766 5.035 1 97.5 68 ASN B O 1
ATOM 1585 N N . ASP B 1 69 ? -13.664 14.648 7.031 1 97.94 69 ASP B N 1
ATOM 1586 C CA . ASP B 1 69 ? -12.805 15.82 6.867 1 97.94 69 ASP B CA 1
ATOM 1587 C C . ASP B 1 69 ? -11.477 15.633 7.594 1 97.94 69 ASP B C 1
ATOM 1589 O O . ASP B 1 69 ? -10.781 16.609 7.887 1 97.94 69 ASP B O 1
ATOM 1593 N N . ASP B 1 70 ? -11.141 14.391 7.938 1 98.69 70 ASP B N 1
ATOM 1594 C CA . ASP B 1 70 ? -9.875 14.164 8.625 1 98.69 70 ASP B CA 1
ATOM 1595 C C . ASP B 1 70 ? -8.695 14.297 7.66 1 98.69 70 ASP B C 1
ATOM 1597 O O . ASP B 1 70 ? -8.773 13.852 6.512 1 98.69 70 ASP B O 1
ATOM 1601 N N . ILE B 1 71 ? -7.66 14.875 8.125 1 98.88 71 ILE B N 1
ATOM 1602 C CA . ILE B 1 71 ? -6.391 14.938 7.41 1 98.88 71 ILE B CA 1
ATOM 1603 C C . ILE B 1 71 ? -5.27 14.414 8.305 1 98.88 71 ILE B C 1
ATOM 1605 O O . ILE B 1 71 ? -5.363 14.477 9.531 1 98.88 71 ILE B O 1
ATOM 1609 N N . ALA B 1 72 ? -4.293 13.82 7.723 1 98.94 72 ALA B N 1
ATOM 1610 C CA . ALA B 1 72 ? -3.076 13.406 8.414 1 98.94 72 ALA B CA 1
ATOM 1611 C C . ALA B 1 72 ? -1.967 14.445 8.242 1 98.94 72 ALA B C 1
ATOM 1613 O O . ALA B 1 72 ? -1.707 14.898 7.121 1 98.94 72 ALA B O 1
ATOM 1614 N N . CYS B 1 73 ? -1.32 14.773 9.328 1 98.88 73 CYS B N 1
ATOM 1615 C CA . CYS B 1 73 ? -0.323 15.836 9.32 1 98.88 73 CYS B CA 1
ATOM 1616 C C . CYS B 1 73 ? 0.911 15.438 10.125 1 98.88 73 CYS B C 1
ATOM 1618 O O . CYS B 1 73 ? 0.798 14.758 11.148 1 98.88 73 CYS B O 1
ATOM 1620 N N . PHE B 1 74 ? 2.002 15.836 9.625 1 98.62 74 PHE B N 1
ATOM 1621 C CA . PHE B 1 74 ? 3.121 16.047 10.539 1 98.62 74 PHE B CA 1
ATOM 1622 C C . PHE B 1 74 ? 2.979 17.375 11.266 1 98.62 74 PHE B C 1
ATOM 1624 O O . PHE B 1 74 ? 2.188 18.234 10.867 1 98.62 74 PHE B O 1
ATOM 1631 N N . GLU B 1 75 ? 3.65 17.484 12.391 1 97.62 75 GLU B N 1
ATOM 1632 C CA . GLU B 1 75 ? 3.674 18.75 13.141 1 97.62 75 GLU B CA 1
ATOM 1633 C C . GLU B 1 75 ? 5.098 19.125 13.547 1 97.62 75 GLU B C 1
ATOM 1635 O O . GLU B 1 75 ? 5.812 18.312 14.133 1 97.62 75 GLU B O 1
ATOM 1640 N N . VAL B 1 76 ? 5.469 20.328 13.18 1 96.12 76 VAL B N 1
ATOM 1641 C CA . VAL B 1 76 ? 6.816 20.797 13.477 1 96.12 76 VAL B CA 1
ATOM 1642 C C . VAL B 1 76 ? 7.066 20.734 14.984 1 96.12 76 VAL B C 1
ATOM 1644 O O . VAL B 1 76 ? 6.219 21.141 15.781 1 96.12 76 VAL B O 1
ATOM 1647 N N . GLY B 1 77 ? 8.195 20.172 15.297 1 94.19 77 GLY B N 1
ATOM 1648 C CA . GLY B 1 77 ? 8.57 20.094 16.703 1 94.19 77 GLY B CA 1
ATOM 1649 C C . GLY B 1 77 ? 8.086 18.828 17.375 1 94.19 77 GLY B C 1
ATOM 1650 O O . GLY B 1 77 ? 8.383 18.594 18.562 1 94.19 77 GLY B O 1
ATOM 1651 N N . LYS B 1 78 ? 7.391 17.984 16.75 1 95.94 78 LYS B N 1
ATOM 1652 C CA . LYS B 1 78 ? 6.859 16.766 17.375 1 95.94 78 LYS B CA 1
ATOM 1653 C C . LYS B 1 78 ? 7.504 15.523 16.781 1 95.94 78 LYS B C 1
ATOM 1655 O O . LYS B 1 78 ? 6.91 14.445 16.797 1 95.94 78 LYS B O 1
ATOM 1660 N N . GLY B 1 79 ? 8.711 15.703 16.188 1 95.25 79 GLY B N 1
ATOM 1661 C CA . GLY B 1 79 ? 9.406 14.555 15.617 1 95.25 79 GLY B CA 1
ATOM 1662 C C . GLY B 1 79 ? 8.68 13.93 14.445 1 95.25 79 GLY B C 1
ATOM 1663 O O . GLY B 1 79 ? 8.258 14.633 13.523 1 95.25 79 GLY B O 1
ATOM 1664 N N . GLU B 1 80 ? 8.57 12.594 14.492 1 97.12 80 GLU B N 1
ATOM 1665 C CA . GLU B 1 80 ? 8.008 11.883 13.344 1 97.12 80 GLU B CA 1
ATOM 1666 C C . GLU B 1 80 ? 6.543 11.523 13.586 1 97.12 80 GLU B C 1
ATOM 1668 O O . GLU B 1 80 ? 5.941 10.781 12.805 1 97.12 80 GLU B O 1
ATOM 1673 N N . LYS B 1 81 ? 6.039 12.016 14.617 1 98.56 81 LYS B N 1
ATOM 1674 C CA . LYS B 1 81 ? 4.66 11.68 14.961 1 98.56 81 LYS B CA 1
ATOM 1675 C C . LYS B 1 81 ? 3.689 12.172 13.891 1 98.56 81 LYS B C 1
ATOM 1677 O O . LYS B 1 81 ? 3.939 13.195 13.25 1 98.56 81 LYS B O 1
ATOM 1682 N N . VAL B 1 82 ? 2.67 11.469 13.68 1 98.94 82 VAL B N 1
ATOM 1683 C CA . VAL B 1 82 ? 1.604 11.836 12.75 1 98.94 82 VAL B CA 1
ATOM 1684 C C . VAL B 1 82 ? 0.351 12.219 13.531 1 98.94 82 VAL B C 1
ATOM 1686 O O . VAL B 1 82 ? -0.068 11.5 14.445 1 98.94 82 VAL B O 1
ATOM 1689 N N . GLN B 1 83 ? -0.208 13.336 13.195 1 98.94 83 GLN B N 1
ATOM 1690 C CA . GLN B 1 83 ? -1.422 13.852 13.82 1 98.94 83 GLN B CA 1
ATOM 1691 C C . GLN B 1 83 ? -2.619 13.727 12.883 1 98.94 83 GLN B C 1
ATOM 1693 O O . GLN B 1 83 ? -2.553 14.141 11.719 1 98.94 83 GLN B O 1
ATOM 1698 N N . ILE B 1 84 ? -3.652 13.109 13.383 1 98.94 84 ILE B N 1
ATOM 1699 C CA . ILE B 1 84 ? -4.918 13.133 12.656 1 98.94 84 ILE B CA 1
ATOM 1700 C C . ILE B 1 84 ? -5.773 14.297 13.148 1 98.94 84 ILE B C 1
ATOM 1702 O O . ILE B 1 84 ? -6.105 14.375 14.336 1 98.94 84 ILE B O 1
ATOM 1706 N N . ILE B 1 85 ? -6.082 15.141 12.211 1 98.88 85 ILE B N 1
ATOM 1707 C CA . ILE B 1 85 ? -6.785 16.375 12.508 1 98.88 85 ILE B CA 1
ATOM 1708 C C . ILE B 1 85 ? -8.141 16.391 11.797 1 98.88 85 ILE B C 1
ATOM 1710 O O . ILE B 1 85 ? -8.227 16.078 10.609 1 98.88 85 ILE B O 1
ATOM 1714 N N . HIS B 1 86 ? -9.195 16.594 12.57 1 98.56 86 HIS B N 1
ATOM 1715 C CA . HIS B 1 86 ? -10.469 16.875 11.914 1 98.56 86 HIS B CA 1
ATOM 1716 C C . HIS B 1 86 ? -10.5 18.297 11.359 1 98.56 86 HIS B C 1
ATOM 1718 O O . HIS B 1 86 ? -10.75 19.25 12.094 1 98.56 86 HIS B O 1
ATOM 1724 N N . ASP B 1 87 ? -10.305 18.266 10.078 1 96.38 87 ASP B N 1
ATOM 1725 C CA . ASP B 1 87 ? -10.242 19.562 9.414 1 96.38 87 ASP B CA 1
ATOM 1726 C C . ASP B 1 87 ? -11.555 20.328 9.578 1 96.38 87 ASP B C 1
ATOM 1728 O O . ASP B 1 87 ? -12.633 19.734 9.617 1 96.38 87 ASP B O 1
ATOM 1732 N N . PHE B 1 88 ? -11.633 21.578 9.969 1 96 88 PHE B N 1
ATOM 1733 C CA . PHE B 1 88 ? -12.727 22.531 10.094 1 96 88 PHE B CA 1
ATOM 1734 C C . PHE B 1 88 ? -13.375 22.438 11.469 1 96 88 PHE B C 1
ATOM 1736 O O . PHE B 1 88 ? -14.383 23.109 11.734 1 96 88 PHE B O 1
ATOM 1743 N N . ALA B 1 89 ? -12.953 21.547 12.273 1 97.12 89 ALA B N 1
ATOM 1744 C CA . ALA B 1 89 ? -13.391 21.578 13.664 1 97.12 89 ALA B CA 1
ATOM 1745 C C . ALA B 1 89 ? -12.953 22.875 14.344 1 97.12 89 ALA B C 1
ATOM 1747 O O . ALA B 1 89 ? -12.062 23.562 13.859 1 97.12 89 ALA B O 1
ATOM 1748 N N . SER B 1 90 ? -13.641 23.156 15.477 1 97 90 SER B N 1
ATOM 1749 C CA . SER B 1 90 ? -13.219 24.312 16.281 1 97 90 SER B CA 1
ATOM 1750 C C . SER B 1 90 ? -11.82 24.094 16.844 1 97 90 SER B C 1
ATOM 1752 O O . SER B 1 90 ? -11.453 22.984 17.203 1 97 90 SER B O 1
ATOM 1754 N N . GLU B 1 91 ? -11.086 25.234 16.812 1 96.81 91 GLU B N 1
ATOM 1755 C CA . GLU B 1 91 ? -9.75 25.188 17.406 1 96.81 91 GLU B CA 1
ATOM 1756 C C . GLU B 1 91 ? -9.789 24.562 18.797 1 96.81 91 GLU B C 1
ATOM 1758 O O . GLU B 1 91 ? -10.633 24.906 19.625 1 96.81 91 GLU B O 1
ATOM 1763 N N . GLY B 1 92 ? -8.969 23.719 19.047 1 96.5 92 GLY B N 1
ATOM 1764 C CA . GLY B 1 92 ? -8.922 23.031 20.328 1 96.5 92 GLY B CA 1
ATOM 1765 C C . GLY B 1 92 ? -9.648 21.703 20.328 1 96.5 92 GLY B C 1
ATOM 1766 O O . GLY B 1 92 ? -9.477 20.891 21.234 1 96.5 92 GLY B O 1
ATOM 1767 N N . TYR B 1 93 ? -10.445 21.391 19.344 1 97.62 93 TYR B N 1
ATOM 1768 C CA . TYR B 1 93 ? -11.242 20.172 19.266 1 97.62 93 TYR B CA 1
ATOM 1769 C C . TYR B 1 93 ? -10.875 19.375 18.016 1 97.62 93 TYR B C 1
ATOM 1771 O O . TYR B 1 93 ? -11.539 18.391 17.688 1 97.62 93 TYR B O 1
ATOM 1779 N N . GLU B 1 94 ? -9.797 19.734 17.281 1 98.44 94 GLU B N 1
ATOM 1780 C CA . GLU B 1 94 ? -9.5 19.188 15.969 1 98.44 94 GLU B CA 1
ATOM 1781 C C . GLU B 1 94 ? -8.688 17.906 16.078 1 98.44 94 GLU B C 1
ATOM 1783 O O . GLU B 1 94 ? -8.672 17.094 15.148 1 98.44 94 GLU B O 1
ATOM 1788 N N . GLN B 1 95 ? -8.039 17.703 17.234 1 98.75 95 GLN B N 1
ATOM 1789 C CA . GLN B 1 95 ? -7.176 16.531 17.375 1 98.75 95 GLN B CA 1
ATOM 1790 C C . GLN B 1 95 ? -7.996 15.25 17.469 1 98.75 95 GLN B C 1
ATOM 1792 O O . GLN B 1 95 ? -8.883 15.141 18.328 1 98.75 95 GLN B O 1
ATOM 1797 N N . ARG B 1 96 ? -7.703 14.266 16.641 1 98.5 96 ARG B N 1
ATOM 1798 C CA . ARG B 1 96 ? -8.445 13.008 16.641 1 98.5 96 ARG B CA 1
ATOM 1799 C C . ARG B 1 96 ? -7.566 11.859 17.125 1 98.5 96 ARG B C 1
ATOM 1801 O O . ARG B 1 96 ? -8.016 11.016 17.891 1 98.5 96 ARG B O 1
ATOM 1808 N N . LYS B 1 97 ? -6.395 11.688 16.625 1 98.56 97 LYS B N 1
ATOM 1809 C CA . LYS B 1 97 ? -5.504 10.562 16.891 1 98.56 97 LYS B CA 1
ATOM 1810 C C . LYS B 1 97 ? -4.047 10.938 16.641 1 98.56 97 LYS B C 1
ATOM 1812 O O . LYS B 1 97 ? -3.764 11.875 15.891 1 98.56 97 LYS B O 1
ATOM 1817 N N . GLU B 1 98 ? -3.176 10.359 17.312 1 98.81 98 GLU B N 1
ATOM 1818 C CA . GLU B 1 98 ? -1.739 10.531 17.125 1 98.81 98 GLU B CA 1
ATOM 1819 C C . GLU B 1 98 ? -1.052 9.188 16.891 1 98.81 98 GLU B C 1
ATOM 1821 O O . GLU B 1 98 ? -1.348 8.211 17.594 1 98.81 98 GLU B O 1
ATOM 1826 N N . TYR B 1 99 ? -0.189 9.07 15.938 1 98.88 99 TYR B N 1
ATOM 1827 C CA . TYR B 1 99 ? 0.654 7.906 15.703 1 98.88 99 TYR B CA 1
ATOM 1828 C C . TYR B 1 99 ? 2.113 8.211 16.016 1 98.88 99 TYR B C 1
ATOM 1830 O O . TYR B 1 99 ? 2.551 9.359 15.898 1 98.88 99 TYR B O 1
ATOM 1838 N N . ASN B 1 100 ? 2.861 7.199 16.328 1 98.31 100 ASN B N 1
ATOM 1839 C CA . ASN B 1 100 ? 4.254 7.383 16.703 1 98.31 100 ASN B CA 1
ATOM 1840 C C . ASN B 1 100 ? 5.121 7.773 15.516 1 98.31 100 ASN B C 1
ATOM 1842 O O . ASN B 1 100 ? 6.164 8.414 15.68 1 98.31 100 ASN B O 1
ATOM 1846 N N . ASP B 1 101 ? 4.723 7.316 14.367 1 98.56 101 ASP B N 1
ATOM 1847 C CA . ASP B 1 101 ? 5.434 7.668 13.141 1 98.56 101 ASP B CA 1
ATOM 1848 C C . ASP B 1 101 ? 4.582 7.375 11.914 1 98.56 101 ASP B C 1
ATOM 1850 O O . ASP B 1 101 ? 3.443 6.918 12.031 1 98.56 101 ASP B O 1
ATOM 1854 N N . PHE B 1 102 ? 5.129 7.637 10.789 1 98.81 102 PHE B N 1
ATOM 1855 C CA . PHE B 1 102 ? 4.406 7.449 9.539 1 98.81 102 PHE B CA 1
ATOM 1856 C C . PHE B 1 102 ? 4.059 5.98 9.328 1 98.81 102 PHE B C 1
ATOM 1858 O O . PHE B 1 102 ? 2.967 5.656 8.859 1 98.81 102 PHE B O 1
ATOM 1865 N N . TRP B 1 103 ? 4.945 5.074 9.625 1 98.81 103 TRP B N 1
ATOM 1866 C CA . TRP B 1 103 ? 4.699 3.652 9.414 1 98.81 103 TRP B CA 1
ATOM 1867 C C . TRP B 1 103 ? 3.492 3.182 10.219 1 98.81 103 TRP B C 1
ATOM 1869 O O . TRP B 1 103 ? 2.682 2.391 9.727 1 98.81 103 TRP B O 1
ATOM 1879 N N . ALA B 1 104 ? 3.49 3.654 11.422 1 98.75 104 ALA B N 1
ATOM 1880 C CA . ALA B 1 104 ? 2.342 3.293 12.242 1 98.75 104 ALA B CA 1
ATOM 1881 C C . ALA B 1 104 ? 1.04 3.781 11.617 1 98.75 104 ALA B C 1
ATOM 1883 O O . ALA B 1 104 ? 0.039 3.062 11.609 1 98.75 104 ALA B O 1
ATOM 1884 N N . TRP B 1 105 ? 1.022 4.977 11.125 1 98.88 105 TRP B N 1
ATOM 1885 C CA . TRP B 1 105 ? -0.149 5.504 10.43 1 98.88 105 TRP B CA 1
ATOM 1886 C C . TRP B 1 105 ? -0.473 4.676 9.195 1 98.88 105 TRP B C 1
ATOM 1888 O O . TRP B 1 105 ? -1.634 4.34 8.953 1 98.88 105 TRP B O 1
ATOM 1898 N N . LEU B 1 106 ? 0.562 4.367 8.383 1 98.81 106 LEU B N 1
ATOM 1899 C CA . LEU B 1 106 ? 0.357 3.613 7.148 1 98.81 106 LEU B CA 1
ATOM 1900 C C . LEU B 1 106 ? -0.256 2.248 7.441 1 98.81 106 LEU B C 1
ATOM 1902 O O . LEU B 1 106 ? -1.169 1.809 6.738 1 98.81 106 LEU B O 1
ATOM 1906 N N . GLU B 1 107 ? 0.246 1.572 8.438 1 98.44 107 GLU B N 1
ATOM 1907 C CA . GLU B 1 107 ? -0.305 0.276 8.82 1 98.44 107 GLU B CA 1
ATOM 1908 C C . GLU B 1 107 ? -1.799 0.378 9.117 1 98.44 107 GLU B C 1
ATOM 1910 O O . GLU B 1 107 ? -2.582 -0.469 8.68 1 98.44 107 GLU B O 1
ATOM 1915 N N . ASP B 1 108 ? -2.137 1.357 9.875 1 98.56 108 ASP B N 1
ATOM 1916 C CA . ASP B 1 108 ? -3.541 1.553 10.227 1 98.56 108 ASP B CA 1
ATOM 1917 C C . ASP B 1 108 ? -4.371 1.896 8.992 1 98.56 108 ASP B C 1
ATOM 1919 O O . ASP B 1 108 ? -5.488 1.403 8.828 1 98.56 108 ASP B O 1
ATOM 1923 N N . ALA B 1 109 ? -3.863 2.785 8.141 1 98.56 109 ALA B N 1
ATOM 1924 C CA . ALA B 1 109 ? -4.559 3.158 6.91 1 98.56 109 ALA B CA 1
ATOM 1925 C C . ALA B 1 109 ? -4.824 1.935 6.039 1 98.56 109 ALA B C 1
ATOM 1927 O O . ALA B 1 109 ? -5.918 1.781 5.492 1 98.56 109 ALA B O 1
ATOM 1928 N N . ILE B 1 110 ? -3.873 1.061 5.938 1 98.44 110 ILE B N 1
ATOM 1929 C CA . ILE B 1 110 ? -3.99 -0.165 5.152 1 98.44 110 ILE B CA 1
ATOM 1930 C C . ILE B 1 110 ? -5.023 -1.089 5.793 1 98.44 110 ILE B C 1
ATOM 1932 O O . ILE B 1 110 ? -5.867 -1.662 5.102 1 98.44 110 ILE B O 1
ATOM 1936 N N . SER B 1 111 ? -4.906 -1.231 7.078 1 98.25 111 SER B N 1
ATOM 1937 C CA . SER B 1 111 ? -5.863 -2.066 7.797 1 98.25 111 SER B CA 1
ATOM 1938 C C . SER B 1 111 ? -7.293 -1.58 7.574 1 98.25 111 SER B C 1
ATOM 1940 O O . SER B 1 111 ? -8.203 -2.385 7.355 1 98.25 111 SER B O 1
ATOM 1942 N N . GLU B 1 112 ? -7.492 -0.295 7.691 1 98.12 112 GLU B N 1
ATOM 1943 C CA . GLU B 1 112 ? -8.82 0.276 7.461 1 98.12 112 GLU B CA 1
ATOM 1944 C C . GLU B 1 112 ? -9.289 0.013 6.035 1 98.12 112 GLU B C 1
ATOM 1946 O O . GLU B 1 112 ? -10.461 -0.3 5.809 1 98.12 112 GLU B O 1
ATOM 1951 N N . MET B 1 113 ? -8.422 0.201 5.086 1 98.31 113 MET B N 1
ATOM 1952 C CA . MET B 1 113 ? -8.758 -0.064 3.689 1 98.31 113 MET B CA 1
ATOM 1953 C C . MET B 1 113 ? -9.211 -1.507 3.504 1 98.31 113 MET B C 1
ATOM 1955 O O . MET B 1 113 ? -10.227 -1.761 2.854 1 98.31 113 MET B O 1
ATOM 1959 N N . ILE B 1 114 ? -8.469 -2.432 4.105 1 98.38 114 ILE B N 1
ATOM 1960 C CA . ILE B 1 114 ? -8.773 -3.855 3.998 1 98.38 114 ILE B CA 1
ATOM 1961 C C . ILE B 1 114 ? -10.133 -4.145 4.621 1 98.38 114 ILE B C 1
ATOM 1963 O O . ILE B 1 114 ? -10.977 -4.805 4.012 1 98.38 114 ILE B O 1
ATOM 1967 N N . GLU B 1 115 ? -10.336 -3.662 5.816 1 97.81 115 GLU B N 1
ATOM 1968 C CA . GLU B 1 115 ? -11.609 -3.875 6.5 1 97.81 115 GLU B CA 1
ATOM 1969 C C . GLU B 1 115 ? -12.773 -3.311 5.688 1 97.81 115 GLU B C 1
ATOM 1971 O O . GLU B 1 115 ? -13.82 -3.945 5.57 1 97.81 115 GLU B O 1
ATOM 1976 N N . PHE B 1 116 ? -12.625 -2.146 5.168 1 97.44 116 PHE B N 1
ATOM 1977 C CA . PHE B 1 116 ? -13.648 -1.474 4.371 1 97.44 116 PHE B CA 1
ATOM 1978 C C . PHE B 1 116 ? -14.016 -2.305 3.148 1 97.44 116 PHE B C 1
ATOM 1980 O O . PHE B 1 116 ? -15.172 -2.332 2.734 1 97.44 116 PHE B O 1
ATOM 1987 N N . ASN B 1 117 ? -13.078 -2.979 2.58 1 97.31 117 ASN B N 1
ATOM 1988 C CA . ASN B 1 117 ? -13.305 -3.721 1.345 1 97.31 117 ASN B CA 1
ATOM 1989 C C . ASN B 1 117 ? -13.664 -5.176 1.625 1 97.31 117 ASN B C 1
ATOM 1991 O O . ASN B 1 117 ? -13.922 -5.949 0.698 1 97.31 117 ASN B O 1
ATOM 1995 N N . ARG B 1 118 ? -13.602 -5.652 2.857 1 94.75 118 ARG B N 1
ATOM 1996 C CA . ARG B 1 118 ? -14.109 -6.961 3.25 1 94.75 118 ARG B CA 1
ATOM 1997 C C . ARG B 1 118 ? -15.617 -6.918 3.496 1 94.75 118 ARG B C 1
ATOM 1999 O O . ARG B 1 118 ? -16.281 -7.953 3.467 1 94.75 118 ARG B O 1
ATOM 2006 N N . GLU B 1 119 ? -16.109 -5.828 3.881 1 81.25 119 GLU B N 1
ATOM 2007 C CA . GLU B 1 119 ? -17.547 -5.66 4.145 1 81.25 119 GLU B CA 1
ATOM 2008 C C . GLU B 1 119 ? -18.344 -5.633 2.844 1 81.25 119 GLU B C 1
ATOM 2010 O O . GLU B 1 119 ? -19.438 -6.188 2.773 1 81.25 119 GLU B O 1
#

pLDDT: mean 96.44, std 3.7, range [80.25, 98.94]

Sequence (238 aa):
MNIEILEKKLGIDGFQYPDSFIKAIELNLLDFDLWYIMDEERVLNRLKGVTERYPNRNLIPFARRDDNDDIACFEVGKGEKVQIIHDFASEGYEQRKEYNDFWAWLEDAISEMIEFNREMNIEILEKKLGIDGFQYPDSFIKAIELNLLDFDLWYIMDEERVLNRLKGVTERYPNRNLIPFARRDDNDDIACFEVGKGEKVQIIHDFASEGYEQRKEYNDFWAWLEDAISEMIEFNRE

Organism: NCBI:txid1812858

InterPro domains:
  IPR037883 Knr4/Smi1-like domain superfamily [SSF160631] (3-115)

Radius of gyration: 20.62 Å; Cα contacts (8 Å, |Δi|>4): 346; chains: 2; bounding box: 34×61×42 Å

Nearest PDB structures (foldseek):
  4gqa-assembly2_C-3  TM=4.784E-01  e=7.319E+00  Klebsiella pneumoniae 342
  6a3i-assembly1_C  TM=3.938E-01  e=5.308E+00  Pseudarthrobacter phenanthrenivorans Sphe3
  6a3i-assembly1_A  TM=4.135E-01  e=8.322E+00  Pseudarthrobacter phenanthrenivorans Sphe3
  4fb5-assembly1_A  TM=3.871E-01  e=9.464E+00  Rhizobium etli CFN 42
  4gqa-assembly2_C-3  TM=4.787E-01  e=7.437E+00  Klebsiella pneumoniae 342

Secondary structure (DSSP, 8-state):
--HHHHHHHHT-TT----HHHHHHHHTT--B-SSEEE--HHHHHHHHHHHHHH-TTS-EEEEEEESSSSEEEEEETTSTT-EEEEETTSPTTS-EEEEESSHHHHHHHHHHHHHHHHH-/--HHHHHHHHT-TT----HHHHHHHHTT--B-SSEEE--HHHHHHHHHHHHHH-TTS-EEEEEEESSSSEEEEEETTSTT-EEEEETTSPTTS-EEEEESSHHHHHHHHHHHHHHHHH-

Solvent-accessible surface area (backbone atoms only — not comparable to full-atom values): 13204 Å² total; per-residue (Å²): 127,62,64,71,61,46,50,61,70,67,68,50,88,90,60,70,84,52,68,64,53,53,49,36,56,75,41,47,65,40,47,38,89,44,43,32,52,52,50,62,70,55,29,56,54,49,32,56,51,49,43,68,66,36,66,91,50,57,63,44,53,48,30,36,39,69,88,54,56,38,32,37,18,40,34,71,90,54,74,57,25,29,37,32,31,37,59,88,46,58,76,91,64,22,74,73,50,76,33,78,23,55,63,57,44,50,54,50,48,48,50,51,35,50,54,65,73,70,107,124,62,62,72,60,45,49,62,69,67,68,49,87,88,59,71,83,50,68,63,53,52,50,36,56,74,41,48,64,40,48,40,88,45,45,31,51,51,48,64,70,54,29,56,54,48,32,56,51,48,43,68,65,35,67,92,49,57,62,43,52,47,30,35,40,69,88,54,58,38,29,36,19,39,34,72,90,55,74,56,26,29,37,30,31,37,56,88,47,57,76,91,64,23,76,72,49,75,32,79,23,54,61,57,44,50,52,49,46,48,50,50,33,49,55,64,72,69,109

Foldseek 3Di:
DDQVVLVVVLVDPPDDADPVVVVCVVVVVADLPFKGFDDSVVQSVVQVQCCVQAVVWAWRFGMATDPAQWTWTDTPPLPAKIFIFRRPDHHPPGTDDIDPHDVRVVVVSNVVSVVVVVD/DDQVVLVVVLVDPPDDADPVVVVCVVVVVADLPFKGFDDSVVQVVVQVQCCVQAVVWAWRFGMATDPAQWTWTDTPPLPAKIFIFRRPDHHPPGTDDIDPHDVRVVVVSNVVSVVVVVD